Protein 3LV8 (pdb70)

CATH classification: 3.40.50.300

InterPro domains:
  IPR018094 Thymidylate kinase [MF_00165] (4-206)
  IPR018094 Thymidylate kinase [TIGR00041] (2-198)
  IPR018095 Thymidylate kinase, conserved site [PS01331] (95-107)
  IPR027417 P-loop containing nucleoside triphosphate hydrolase [G3DSA:3.40.50.300] (3-212)
  IPR027417 P-loop containing nucleoside triphosphate hydrolase [SSF52540] (1-209)
  IPR039430 Thymidylate kinase-like domain [PF02223] (8-198)

Radius of gyration: 16.48 Å; Cα contacts (8 Å, |Δi|>4): 328; chains: 1; bounding box: 49×32×37 Å

Structure (mmCIF, N/CA/C/O backbone):
data_3LV8
#
_entry.id   3LV8
#
_cell.length_a   112.973
_cell.length_b   112.973
_cell.length_c   112.973
_cell.angle_alpha   90.00
_cell.angle_beta   90.00
_cell.angle_gamma   90.00
#
_symmetry.space_group_name_H-M   'P 43 3 2'
#
loop_
_entity.id
_entity.type
_entity.pdbx_description
1 polymer 'Thymidylate kinase'
2 non-polymer "ADENOSINE-5'-DIPHOSPHATE"
3 non-polymer "THYMIDINE-5'-PHOSPHATE"
4 non-polymer "THYMIDINE-5'-DIPHOSPHATE"
5 non-polymer 'CALCIUM ION'
6 non-polymer 'CHLORIDE ION'
7 water water
#
loop_
_atom_site.group_PDB
_atom_site.id
_atom_site.type_symbol
_atom_site.label_atom_id
_atom_site.label_alt_id
_atom_site.label_comp_id
_atom_site.label_asym_id
_atom_site.label_entity_id
_atom_site.label_seq_id
_atom_site.pdbx_PDB_ins_code
_atom_site.Cartn_x
_atom_site.Cartn_y
_atom_site.Cartn_z
_atom_site.occupancy
_atom_site.B_iso_or_equiv
_atom_site.auth_seq_id
_atom_site.auth_comp_id
_atom_site.auth_asym_id
_atom_site.auth_atom_id
_atom_site.pdbx_PDB_model_num
ATOM 1 N N . ASN A 1 26 ? 74.544 72.451 55.356 1.00 36.88 2 ASN A N 1
ATOM 2 C CA . ASN A 1 26 ? 73.079 72.199 55.615 1.00 36.88 2 ASN A CA 1
ATOM 3 C C . ASN A 1 26 ? 72.192 72.342 54.383 1.00 32.85 2 ASN A C 1
ATOM 4 O O . ASN A 1 26 ? 72.364 73.262 53.584 1.00 31.97 2 ASN A O 1
ATOM 9 N N . ALA A 1 27 ? 71.228 71.428 54.252 1.00 30.47 3 ALA A N 1
ATOM 10 C CA . ALA A 1 27 ? 70.323 71.392 53.094 1.00 26.84 3 ALA A CA 1
ATOM 11 C C . ALA A 1 27 ? 69.542 72.690 52.899 1.00 25.16 3 ALA A C 1
ATOM 12 O O . ALA A 1 27 ? 68.969 73.249 53.843 1.00 26.27 3 ALA A O 1
ATOM 14 N N . LYS A 1 28 ? 69.511 73.147 51.660 1.00 22.65 4 LYS A N 1
ATOM 15 C CA . LYS A 1 28 ? 68.797 74.379 51.298 1.00 21.42 4 LYS A CA 1
ATOM 16 C C . LYS A 1 28 ? 67.885 74.156 50.092 1.00 19.86 4 LYS A C 1
ATOM 17 O O . LYS A 1 28 ? 68.117 73.256 49.259 1.00 18.79 4 LYS A O 1
ATOM 23 N N . PHE A 1 29 ? 66.885 75.024 49.987 1.00 18.92 5 PHE A N 1
ATOM 24 C CA . PHE A 1 29 ? 65.915 75.028 48.903 1.00 17.25 5 PHE A CA 1
ATOM 25 C C . PHE A 1 29 ? 66.167 76.271 48.046 1.00 17.58 5 PHE A C 1
ATOM 26 O O . PHE A 1 29 ? 66.043 77.419 48.514 1.00 18.49 5 PHE A O 1
ATOM 34 N N . ILE A 1 30 ? 66.562 76.022 46.802 1.00 17.23 6 ILE A N 1
ATOM 35 C CA . ILE A 1 30 ? 66.848 77.069 45.841 1.00 17.39 6 ILE A CA 1
ATOM 36 C C . ILE A 1 30 ? 65.798 77.026 44.740 1.00 16.08 6 ILE A C 1
ATOM 37 O O . ILE A 1 30 ? 65.522 75.978 44.162 1.00 16.00 6 ILE A O 1
ATOM 42 N N . VAL A 1 31 ? 65.191 78.175 44.459 1.00 16.28 7 VAL A N 1
ATOM 43 C CA . VAL A 1 31 ? 64.163 78.243 43.441 1.00 15.71 7 VAL A CA 1
ATOM 44 C C . VAL A 1 31 ? 64.607 79.112 42.264 1.00 16.87 7 VAL A C 1
ATOM 45 O O . VAL A 1 31 ? 65.266 80.153 42.439 1.00 18.63 7 VAL A O 1
ATOM 49 N N . ILE A 1 32 ? 64.221 78.689 41.064 1.00 16.38 8 ILE A N 1
ATOM 50 C CA . ILE A 1 32 ? 64.478 79.439 39.838 1.00 17.63 8 ILE A CA 1
ATOM 51 C C . ILE A 1 32 ? 63.129 79.961 39.388 1.00 16.24 8 ILE A C 1
ATOM 52 O O . ILE A 1 32 ? 62.178 79.182 39.244 1.00 16.96 8 ILE A O 1
ATOM 57 N N . GLU A 1 33 ? 63.044 81.275 39.182 1.00 16.57 9 GLU A N 1
ATOM 58 C CA . GLU A 1 33 ? 61.801 81.931 38.827 1.00 15.79 9 GLU A CA 1
ATOM 59 C C . GLU A 1 33 ? 61.911 82.784 37.592 1.00 16.59 9 GLU A C 1
ATOM 60 O O . GLU A 1 33 ? 63.006 83.113 37.161 1.00 17.03 9 GLU A O 1
ATOM 66 N N . GLY A 1 34 ? 60.762 83.129 37.009 1.00 16.85 10 GLY A N 1
ATOM 67 C CA . GLY A 1 34 ? 60.753 83.983 35.838 1.00 18.05 10 GLY A CA 1
ATOM 68 C C . GLY A 1 34 ? 59.590 83.714 34.903 1.00 18.86 10 GLY A C 1
ATOM 69 O O . GLY A 1 34 ? 59.001 82.633 34.922 1.00 18.44 10 GLY A O 1
ATOM 70 N N . LEU A 1 35 ? 59.284 84.702 34.072 1.00 18.36 11 LEU A N 1
ATOM 71 C CA . LEU A 1 35 ? 58.216 84.585 33.082 1.00 20.07 11 LEU A CA 1
ATOM 72 C C . LEU A 1 35 ? 58.552 83.540 31.999 1.00 21.73 11 LEU A C 1
ATOM 73 O O . LEU A 1 35 ? 59.662 83.007 31.956 1.00 22.38 11 LEU A O 1
ATOM 78 N N . GLU A 1 36 ? 57.575 83.270 31.135 1.00 23.57 12 GLU A N 1
ATOM 79 C CA . GLU A 1 36 ? 57.731 82.344 30.023 1.00 24.81 12 GLU A CA 1
ATOM 80 C C . GLU A 1 36 ? 58.967 82.722 29.202 1.00 25.82 12 GLU A C 1
ATOM 81 O O . GLU A 1 36 ? 59.152 83.870 28.806 1.00 25.70 12 GLU A O 1
ATOM 87 N N . GLY A 1 37 ? 59.840 81.752 28.974 1.00 26.52 13 GLY A N 1
ATOM 88 C CA . GLY A 1 37 ? 61.028 81.991 28.163 1.00 28.58 13 GLY A CA 1
ATOM 89 C C . GLY A 1 37 ? 62.163 82.780 28.790 1.00 27.36 13 GLY A C 1
ATOM 90 O O . GLY A 1 37 ? 63.086 83.169 28.098 1.00 28.31 13 GLY A O 1
ATOM 91 N N . ALA A 1 38 ? 6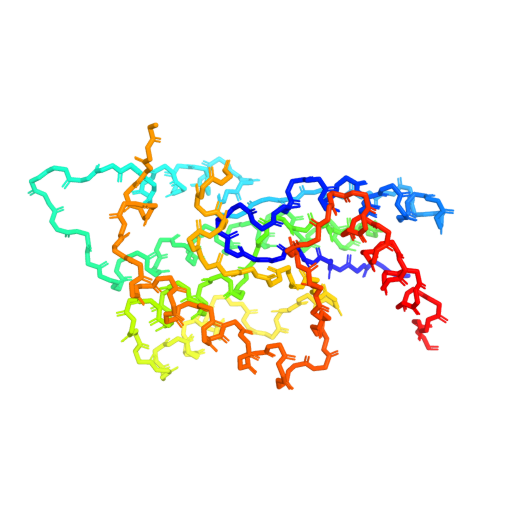2.126 83.006 30.100 1.00 24.87 14 ALA A N 1
ATOM 92 C CA . ALA A 1 38 ? 63.219 83.745 30.750 1.00 24.64 14 ALA A CA 1
ATOM 93 C C . ALA A 1 38 ? 64.507 82.929 30.692 1.00 26.09 14 ALA A C 1
ATOM 94 O O . ALA A 1 38 ? 65.602 83.489 30.624 1.00 27.75 14 ALA A O 1
ATOM 96 N N . GLY A 1 39 ? 64.362 81.608 30.706 1.00 25.66 15 GLY A N 1
ATOM 97 C CA . GLY A 1 39 ? 65.503 80.694 30.604 1.00 26.69 15 GLY A CA 1
ATOM 98 C C . GLY A 1 39 ? 65.704 79.833 31.837 1.00 25.71 15 GLY A C 1
ATOM 99 O O . GLY A 1 39 ? 66.852 79.465 32.178 1.00 26.63 15 GLY A O 1
ATOM 100 N N . LYS A 1 40 ? 64.596 79.473 32.485 1.00 24.68 16 LYS A N 1
ATOM 101 C CA . LYS A 1 40 ? 64.635 78.725 33.733 1.00 24.70 16 LYS A CA 1
ATOM 102 C C . LYS A 1 40 ? 65.211 77.321 33.537 1.00 25.74 16 LYS A C 1
ATOM 103 O O . LYS A 1 40 ? 65.883 76.814 34.421 1.00 26.13 16 LYS A O 1
ATOM 109 N N . SER A 1 41 ? 64.982 76.716 32.372 1.00 29.66 17 SER A N 1
ATOM 110 C CA . SER A 1 41 ? 65.473 75.364 32.101 1.00 30.41 17 SER A CA 1
ATOM 111 C C . SER A 1 41 ? 66.998 75.278 32.074 1.00 31.54 17 SER A C 1
ATOM 112 O O . SER A 1 41 ? 67.580 74.404 32.719 1.00 30.48 17 SER A O 1
ATOM 115 N N . THR A 1 42 ? 67.656 76.159 31.330 1.00 32.05 18 THR A N 1
ATOM 116 C CA . THR A 1 42 ? 69.115 76.149 31.316 1.00 33.78 18 THR A CA 1
ATOM 117 C C . THR A 1 42 ? 69.661 76.667 32.651 1.00 31.93 18 THR A C 1
ATOM 118 O O . THR A 1 42 ? 70.759 76.292 33.060 1.00 32.38 18 THR A O 1
ATOM 122 N N . ALA A 1 43 ? 68.897 77.516 33.332 1.00 29.03 19 ALA A N 1
ATOM 123 C CA . ALA A 1 43 ? 69.331 78.036 34.621 1.00 28.19 19 ALA A CA 1
ATOM 124 C C . ALA A 1 43 ? 69.413 76.912 35.662 1.00 27.45 19 ALA A C 1
ATOM 125 O O . ALA A 1 43 ? 70.326 76.872 36.477 1.00 27.52 19 ALA A O 1
ATOM 127 N N . ILE A 1 44 ? 68.442 76.011 35.644 1.00 27.50 20 ILE A N 1
ATOM 128 C CA . ILE A 1 44 ? 68.431 74.903 36.596 1.00 27.45 20 ILE A CA 1
ATOM 129 C C . ILE A 1 44 ? 69.695 74.068 36.428 1.00 27.90 20 ILE A C 1
ATOM 130 O O . ILE A 1 44 ? 70.302 73.648 37.410 1.00 27.60 20 ILE A O 1
ATOM 135 N N A GLN A 1 45 ? 70.079 73.875 35.166 0.50 28.90 21 GLN A N 1
ATOM 136 N N B GLN A 1 45 ? 70.116 73.827 35.191 0.50 29.37 21 GLN A N 1
ATOM 137 C CA A GLN A 1 45 ? 71.266 73.115 34.784 0.50 29.74 21 GLN A CA 1
ATOM 138 C CA B GLN A 1 45 ? 71.311 73.009 34.968 0.50 30.40 21 GLN A CA 1
ATOM 139 C C A GLN A 1 45 ? 72.511 73.679 35.453 0.50 29.51 21 GLN A C 1
ATOM 140 C C B GLN A 1 45 ? 72.563 73.678 35.506 0.50 29.96 21 GLN A C 1
ATOM 141 O O A GLN A 1 45 ? 73.305 72.952 36.056 0.50 29.34 21 GLN A O 1
ATOM 142 O O B GLN A 1 45 ? 73.434 73.009 36.071 0.50 29.80 21 GLN A O 1
ATOM 153 N N . VAL A 1 46 ? 72.666 74.993 35.332 1.00 28.84 22 VAL A N 1
ATOM 154 C CA . VAL A 1 46 ? 73.823 75.695 35.836 1.00 29.02 22 VAL A CA 1
ATOM 155 C C . VAL A 1 46 ? 73.810 75.685 37.355 1.00 25.85 22 VAL A C 1
ATOM 156 O O . VAL A 1 46 ? 74.866 75.577 37.985 1.00 26.75 22 VAL A O 1
ATOM 160 N N . VAL A 1 47 ? 72.626 75.798 37.949 1.00 24.14 23 VAL A N 1
ATOM 161 C CA . VAL A 1 47 ? 72.526 75.777 39.413 1.00 22.22 23 VAL A CA 1
ATOM 162 C C . VAL A 1 47 ? 72.931 74.397 39.978 1.00 21.66 23 VAL A C 1
ATOM 163 O O . VAL A 1 47 ? 73.713 74.286 40.909 1.00 21.34 23 VAL A O 1
ATOM 167 N N . VAL A 1 48 ? 72.412 73.335 39.393 1.00 21.21 24 VAL A N 1
ATOM 168 C CA . VAL A 1 48 ? 72.727 72.006 39.878 1.00 21.78 24 VAL A CA 1
ATOM 169 C C . VAL A 1 48 ? 74.231 71.758 39.711 1.00 22.75 24 VAL A C 1
ATOM 170 O O . VAL A 1 48 ? 74.901 71.266 40.624 1.00 23.05 24 VAL A O 1
ATOM 174 N N . GLU A 1 49 ? 74.770 72.130 38.555 1.00 24.04 25 GLU A N 1
ATOM 175 C CA . GLU A 1 49 ? 76.181 71.904 38.274 1.00 26.39 25 GLU A CA 1
ATOM 176 C C . GLU A 1 49 ? 77.042 72.668 39.281 1.00 26.32 25 GLU A C 1
ATOM 177 O O . GLU A 1 49 ? 78.062 72.157 39.777 1.00 26.72 25 GLU A O 1
ATOM 183 N N . THR A 1 50 ? 76.626 73.898 39.589 1.00 25.27 26 THR A N 1
ATOM 184 C CA . THR A 1 50 ? 77.378 74.734 40.531 1.00 26.56 26 THR A CA 1
ATOM 185 C C . THR A 1 50 ? 77.344 74.109 41.922 1.00 25.13 26 THR A C 1
ATOM 186 O O . THR A 1 50 ? 78.355 74.066 42.614 1.00 26.94 26 THR A O 1
ATOM 190 N N . LEU A 1 51 ? 76.194 73.594 42.324 1.00 23.61 27 LEU A N 1
ATOM 191 C CA . LEU A 1 51 ? 76.091 72.952 43.632 1.00 22.89 27 LEU A CA 1
ATOM 192 C C . LEU A 1 51 ? 77.020 71.750 43.701 1.00 24.18 27 LEU A C 1
ATOM 193 O O . LEU A 1 51 ? 77.740 71.556 44.698 1.00 25.00 27 LEU A O 1
ATOM 198 N N . GLN A 1 52 ? 77.021 70.949 42.634 1.00 23.95 28 GLN A N 1
ATOM 199 C CA . GLN A 1 52 ? 77.868 69.757 42.566 1.00 25.60 28 GLN A CA 1
ATOM 200 C C . GLN A 1 52 ? 79.339 70.146 42.672 1.00 27.82 28 GLN A C 1
ATOM 201 O O . GLN A 1 52 ? 80.120 69.494 43.371 1.00 29.62 28 GLN A O 1
ATOM 207 N N . GLN A 1 53 ? 79.710 71.219 41.989 1.00 29.43 29 GLN A N 1
ATOM 208 C CA . GLN A 1 53 ? 81.083 71.708 42.033 1.00 33.15 29 GLN A CA 1
ATOM 209 C C . GLN A 1 53 ? 81.474 72.154 43.440 1.00 34.24 29 GLN A C 1
ATOM 210 O O . GLN A 1 53 ? 82.665 72.181 43.771 1.00 36.67 29 GLN A O 1
ATOM 216 N N . ASN A 1 54 ? 80.483 72.494 44.266 1.00 33.34 30 ASN A N 1
ATOM 217 C CA . ASN A 1 54 ? 80.729 72.874 45.660 1.00 34.15 30 ASN A CA 1
ATOM 218 C C . ASN A 1 54 ? 80.569 71.720 46.661 1.00 34.08 30 ASN A C 1
ATOM 219 O O . ASN A 1 54 ? 80.385 71.946 47.856 1.00 34.49 30 ASN A O 1
ATOM 224 N N . GLY A 1 55 ? 80.647 70.484 46.177 1.00 33.51 31 GLY A N 1
ATOM 225 C CA . GLY A 1 55 ? 80.603 69.312 47.053 1.00 33.79 31 GLY A CA 1
ATOM 226 C C . GLY A 1 55 ? 79.233 68.870 47.544 1.00 32.82 31 GLY A C 1
ATOM 227 O O . GLY A 1 55 ? 79.123 68.054 48.458 1.00 33.43 31 GLY A O 1
ATOM 228 N N . ILE A 1 56 ? 78.175 69.388 46.948 1.00 33.54 32 ILE A N 1
ATOM 229 C CA . ILE A 1 56 ? 76.843 68.968 47.364 1.00 33.12 32 ILE A CA 1
ATOM 230 C C . ILE A 1 56 ? 76.523 67.779 46.474 1.00 33.74 32 ILE A C 1
ATOM 231 O O . ILE A 1 56 ? 76.382 67.939 45.271 1.00 35.83 32 ILE A O 1
ATOM 236 N N . ASP A 1 57 ? 76.461 66.580 47.031 1.00 34.48 33 ASP A N 1
ATOM 237 C CA . ASP A 1 57 ? 76.190 65.406 46.179 1.00 35.45 33 ASP A CA 1
ATOM 238 C C . ASP A 1 57 ? 74.848 64.745 46.365 1.00 32.55 33 ASP A C 1
ATOM 239 O O . ASP A 1 57 ? 74.711 63.566 46.016 1.00 34.19 33 ASP A O 1
ATOM 244 N N . HIS A 1 58 ? 73.890 65.434 46.965 1.00 28.28 34 HIS A N 1
ATOM 245 C CA . HIS A 1 58 ? 72.529 64.900 47.026 1.00 24.54 34 HIS A CA 1
ATOM 246 C C . HIS A 1 58 ? 71.623 66.062 46.760 1.00 21.75 34 HIS A C 1
ATOM 247 O O . HIS A 1 58 ? 71.498 66.965 47.601 1.00 21.63 34 HIS A O 1
ATOM 254 N N . ILE A 1 59 ? 71.024 66.036 45.580 1.00 19.56 35 ILE A N 1
ATOM 255 C CA . ILE A 1 59 ? 70.159 67.117 45.093 1.00 19.12 35 ILE A CA 1
ATOM 256 C C . ILE A 1 59 ? 68.918 66.544 44.422 1.00 18.25 35 ILE A C 1
ATOM 257 O O . ILE A 1 59 ? 68.994 65.576 43.637 1.00 17.15 35 ILE A O 1
ATOM 262 N N . THR A 1 60 ? 67.779 67.150 44.740 1.00 17.33 36 THR A N 1
ATOM 263 C CA . THR A 1 60 ? 66.502 66.806 44.156 1.00 17.03 36 THR A CA 1
ATOM 264 C C . THR A 1 60 ? 65.904 68.022 43.449 1.00 16.92 36 THR A C 1
ATOM 265 O O . THR A 1 60 ? 65.585 69.033 44.099 1.00 16.34 36 THR A O 1
ATOM 269 N N . ARG A 1 61 ? 65.733 67.923 42.134 1.00 16.95 37 ARG A N 1
ATOM 270 C CA . ARG A 1 61 ? 65.012 68.954 41.369 1.00 16.78 37 ARG A CA 1
ATOM 271 C C . ARG A 1 61 ? 63.508 68.696 41.464 1.00 16.18 37 ARG A C 1
ATOM 272 O O . ARG A 1 61 ? 63.068 67.550 41.521 1.00 15.35 37 ARG A O 1
ATOM 280 N N . THR A 1 62 ? 62.730 69.774 41.432 1.00 15.28 38 THR A N 1
ATOM 281 C CA . THR A 1 62 ? 61.281 69.699 41.406 1.00 14.89 38 THR A CA 1
ATOM 282 C C . THR A 1 62 ? 60.823 70.696 40.369 1.00 14.75 38 THR A C 1
ATOM 283 O O . THR A 1 62 ? 61.598 71.555 39.930 1.00 14.51 38 THR A O 1
ATOM 287 N N . ARG A 1 63 ? 59.565 70.606 39.980 1.00 14.82 39 ARG A N 1
ATOM 288 C CA . ARG A 1 63 ? 59.004 71.579 39.076 1.00 15.75 39 ARG A CA 1
ATOM 289 C C . ARG A 1 63 ? 57.565 71.799 39.494 1.00 14.45 39 ARG A C 1
ATOM 290 O O . ARG A 1 63 ? 56.897 70.865 39.986 1.00 13.91 39 ARG A O 1
ATOM 298 N N . GLU A 1 64 ? 57.088 73.026 39.319 1.00 13.83 40 GLU A N 1
ATOM 299 C CA . GLU A 1 64 ? 55.727 73.389 39.691 1.00 13.67 40 GLU A CA 1
ATOM 300 C C . GLU A 1 64 ? 54.929 74.083 38.601 1.00 14.34 40 GLU A C 1
ATOM 301 O O . GLU A 1 64 ? 55.468 74.791 37.779 1.00 14.60 40 GLU A O 1
ATOM 307 N N . PRO A 1 65 ? 53.626 73.798 38.550 1.00 14.89 41 PRO A N 1
ATOM 308 C CA . PRO A 1 65 ? 52.963 72.790 39.397 1.00 15.19 41 PRO A CA 1
ATOM 309 C C . PRO A 1 65 ? 53.337 71.426 38.904 1.00 14.20 41 PRO A C 1
ATOM 310 O O . PRO A 1 65 ? 53.540 71.254 37.703 1.00 14.75 41 PRO A O 1
ATOM 314 N N . GLY A 1 66 ? 53.447 70.468 39.816 1.00 14.23 42 GLY A N 1
ATOM 315 C CA . GLY A 1 66 ? 53.789 69.096 39.452 1.00 13.81 42 GLY A CA 1
ATOM 316 C C . GLY A 1 66 ? 54.711 68.429 40.437 1.00 13.74 42 GLY A C 1
ATOM 317 O O . GLY A 1 66 ? 54.794 68.827 41.575 1.00 13.77 42 GLY A O 1
ATOM 318 N N . GLY A 1 67 ? 55.328 67.328 40.016 1.00 15.27 43 GLY A N 1
ATOM 319 C CA . GLY A 1 67 ? 56.307 66.648 40.858 1.00 15.76 43 GLY A CA 1
ATOM 320 C C . GLY A 1 67 ? 55.803 65.484 41.680 1.00 15.93 43 GLY A C 1
ATOM 321 O O . GLY A 1 67 ? 56.599 64.844 42.377 1.00 16.59 43 GLY A O 1
ATOM 322 N N . THR A 1 68 ? 54.494 65.242 41.650 1.00 15.30 44 THR A N 1
ATOM 323 C CA . THR A 1 68 ? 53.883 64.067 42.286 1.00 15.32 44 THR A CA 1
ATOM 324 C C . THR A 1 68 ? 52.782 63.592 41.329 1.00 15.18 44 THR A C 1
ATOM 325 O O . THR A 1 68 ? 52.385 64.336 40.431 1.00 15.79 44 THR A O 1
ATOM 329 N N . LEU A 1 69 ? 52.253 62.386 41.504 1.00 14.98 45 LEU A N 1
ATOM 330 C CA . LEU A 1 69 ? 51.179 61.932 40.619 1.00 15.72 45 LEU A CA 1
ATOM 331 C C . LEU A 1 69 ? 49.971 62.883 40.618 1.00 15.60 45 LEU A C 1
ATOM 332 O O . LEU A 1 69 ? 49.464 63.296 39.556 1.00 15.71 45 LEU A O 1
ATOM 337 N N . LEU A 1 70 ? 49.521 63.256 41.803 1.00 15.55 46 LEU A N 1
ATOM 338 C CA . LEU A 1 70 ? 48.388 64.182 41.902 1.00 14.55 46 LEU A CA 1
ATOM 339 C C . LEU A 1 70 ? 48.739 65.577 41.399 1.00 13.94 46 LEU A C 1
ATOM 340 O O . LEU A 1 70 ? 47.939 66.228 40.696 1.00 14.53 46 LEU A O 1
ATOM 345 N N . ALA A 1 71 ? 49.938 66.054 41.730 1.00 12.75 47 ALA A N 1
ATOM 346 C CA . ALA A 1 71 ? 50.328 67.401 41.322 1.00 13.01 47 ALA A CA 1
ATOM 347 C C . ALA A 1 71 ? 50.409 67.492 39.791 1.00 13.37 47 ALA A C 1
ATOM 348 O O . ALA A 1 71 ? 50.080 68.516 39.209 1.00 13.70 47 ALA A O 1
ATOM 350 N N . GLU A 1 72 ? 50.856 66.422 39.138 1.00 13.89 48 GLU A N 1
ATOM 351 C CA . GLU A 1 72 ? 50.925 66.413 37.688 1.00 14.19 48 GLU A CA 1
ATOM 352 C C . GLU A 1 72 ? 49.522 66.409 37.086 1.00 15.30 48 GLU A C 1
ATOM 353 O O . GLU A 1 72 ? 49.291 67.020 36.035 1.00 15.00 48 GLU A O 1
ATOM 359 N N . LYS A 1 73 ? 48.580 65.709 37.711 1.00 14.37 49 LYS A N 1
ATOM 360 C CA . LYS A 1 73 ? 47.191 65.779 37.226 1.00 14.68 49 LYS A CA 1
ATOM 361 C C . LYS A 1 73 ? 46.663 67.214 37.332 1.00 14.57 49 LYS A C 1
ATOM 362 O O . LYS A 1 73 ? 45.987 67.714 36.415 1.00 14.88 49 LYS A O 1
ATOM 368 N N . LEU A 1 74 ? 47.013 67.900 38.422 1.00 14.03 50 LEU A N 1
ATOM 369 C CA . LEU A 1 74 ? 46.564 69.284 38.627 1.00 15.38 50 LEU A CA 1
ATOM 370 C C . LEU A 1 74 ? 47.262 70.226 37.643 1.00 14.59 50 LEU A C 1
ATOM 371 O O . LEU A 1 74 ? 46.638 71.154 37.105 1.00 16.04 50 LEU A O 1
ATOM 376 N N . ARG A 1 75 ? 48.548 70.000 37.381 1.00 14.77 51 ARG A N 1
ATOM 377 C CA . ARG A 1 75 ? 49.263 70.795 36.362 1.00 14.80 51 ARG A CA 1
ATOM 378 C C . ARG A 1 75 ? 48.507 70.738 35.014 1.00 15.64 51 ARG A C 1
ATOM 379 O O . ARG A 1 75 ? 48.317 71.757 34.339 1.00 15.83 51 ARG A O 1
ATOM 387 N N . ALA A 1 76 ? 48.099 69.525 34.606 1.00 16.58 52 ALA A N 1
ATOM 388 C CA . ALA A 1 76 ? 47.363 69.352 33.369 1.00 17.05 52 ALA A CA 1
ATOM 389 C C . ALA A 1 76 ? 46.056 70.120 33.415 1.00 17.13 52 ALA A C 1
ATOM 390 O O . ALA A 1 76 ? 45.672 70.771 32.439 1.00 18.14 52 ALA A O 1
ATOM 392 N N . LEU A 1 77 ? 45.371 70.082 34.550 1.00 16.36 53 LEU A N 1
ATOM 393 C CA . LEU A 1 77 ? 44.100 70.804 34.652 1.00 17.45 53 LEU A CA 1
ATOM 394 C C . LEU A 1 77 ? 44.292 72.309 34.487 1.00 18.44 53 LEU A C 1
ATOM 395 O O . LEU A 1 77 ? 43.450 72.978 33.879 1.00 21.43 53 LEU A O 1
ATOM 400 N N . VAL A 1 78 ? 45.386 72.842 35.025 1.00 18.51 54 VAL A N 1
ATOM 401 C CA . VAL A 1 78 ? 45.684 74.271 34.910 1.00 19.65 54 VAL A CA 1
ATOM 402 C C . VAL A 1 78 ? 46.144 74.696 33.514 1.00 21.16 54 VAL A C 1
ATOM 403 O O . VAL A 1 78 ? 45.797 75.790 33.036 1.00 19.55 54 VAL A O 1
ATOM 407 N N . LYS A 1 79 ? 46.927 73.842 32.856 1.00 21.24 55 LYS A N 1
ATOM 408 C CA . LYS A 1 79 ? 47.464 74.164 31.543 1.00 24.35 55 LYS A CA 1
ATOM 409 C C . LYS A 1 79 ? 46.538 73.896 30.360 1.00 26.29 55 LYS A C 1
ATOM 410 O O . LYS A 1 79 ? 46.616 74.588 29.340 1.00 27.21 55 LYS A O 1
ATOM 416 N N A GLU A 1 80 ? 45.652 72.917 30.512 0.70 26.45 56 GLU A N 1
ATOM 417 N N B GLU A 1 80 ? 45.707 72.869 30.445 0.30 26.49 56 GLU A N 1
ATOM 418 C CA A GLU A 1 80 ? 44.729 72.539 29.442 0.70 28.13 56 GLU A CA 1
ATOM 419 C CA B GLU A 1 80 ? 44.859 72.539 29.307 0.30 27.88 56 GLU A CA 1
ATOM 420 C C A GLU A 1 80 ? 43.653 73.560 29.244 0.70 28.20 56 GLU A C 1
ATOM 421 C C B GLU A 1 80 ? 43.652 73.469 29.240 0.30 28.16 56 GLU A C 1
ATOM 422 O O A GLU A 1 80 ? 43.366 74.353 30.143 0.70 27.25 56 GLU A O 1
ATOM 423 O O B GLU A 1 80 ? 43.291 74.111 30.226 0.30 27.52 56 GLU A O 1
ATOM 434 N N . GLU A 1 81 ? 43.049 73.536 28.057 1.00 29.64 57 GLU A N 1
ATOM 435 C CA . GLU A 1 81 ? 41.916 74.397 27.793 1.00 30.63 57 GLU A CA 1
ATOM 436 C C . GLU A 1 81 ? 40.686 73.819 28.461 1.00 30.43 57 GLU A C 1
ATOM 437 O O . GLU A 1 81 ? 40.595 72.601 28.689 1.00 29.56 57 GLU A O 1
ATOM 443 N N . HIS A 1 82 ? 39.723 74.694 28.731 1.00 29.72 58 HIS A N 1
ATOM 444 C CA . HIS A 1 82 ? 38.459 74.301 29.330 1.00 29.64 58 HIS A CA 1
ATOM 445 C C . HIS A 1 82 ? 37.276 74.747 28.480 1.00 31.20 58 HIS A C 1
ATOM 446 O O . HIS A 1 82 ? 36.535 75.642 28.853 1.00 31.15 58 HIS A O 1
ATOM 453 N N . PRO A 1 83 ? 37.090 74.102 27.322 1.00 33.18 59 PRO A N 1
ATOM 454 C CA . PRO A 1 83 ? 35.966 74.456 26.465 1.00 33.80 59 PRO A CA 1
ATOM 455 C C . PRO A 1 83 ? 34.633 74.234 27.163 1.00 34.24 59 PRO A C 1
ATOM 456 O O . PRO A 1 83 ? 34.412 73.178 27.761 1.00 34.84 59 PRO A O 1
ATOM 460 N N . GLY A 1 84 ? 33.764 75.236 27.101 1.00 34.25 60 GLY A N 1
ATOM 461 C CA . GLY A 1 84 ? 32.434 75.154 27.692 1.00 34.71 60 GLY A CA 1
ATOM 462 C C . GLY A 1 84 ? 32.364 75.385 29.185 1.00 33.13 60 GLY A C 1
ATOM 463 O O . GLY A 1 84 ? 31.288 75.299 29.782 1.0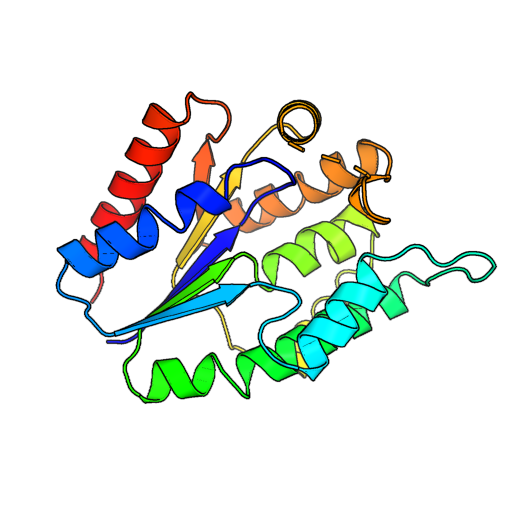0 34.43 60 GLY A O 1
ATOM 464 N N . GLU A 1 85 ? 33.507 75.667 29.801 1.00 30.50 61 GLU A N 1
ATOM 465 C CA . GLU A 1 85 ? 33.547 75.914 31.236 1.00 27.78 61 GLU A CA 1
ATOM 466 C C . GLU A 1 85 ? 34.521 77.026 31.600 1.00 25.29 61 GLU A C 1
ATOM 467 O O . GLU A 1 85 ? 35.711 76.919 31.311 1.00 26.18 61 GLU A O 1
ATOM 473 N N A GLU A 1 86 ? 34.033 78.066 32.263 0.50 25.15 62 GLU A N 1
ATOM 474 N N B GLU A 1 86 ? 34.025 78.085 32.239 0.50 24.81 62 GLU A N 1
ATOM 475 C CA A GLU A 1 86 ? 34.892 79.177 32.664 0.50 24.19 62 GLU A CA 1
ATOM 476 C CA B GLU A 1 86 ? 34.898 79.175 32.694 0.50 23.53 62 GLU A CA 1
ATOM 477 C C A GLU A 1 86 ? 35.710 78.767 33.903 0.50 22.64 62 GLU A C 1
ATOM 478 C C B GLU A 1 86 ? 35.715 78.712 33.901 0.50 22.30 62 GLU A C 1
ATOM 479 O O A GLU A 1 86 ? 35.137 78.475 34.946 0.50 21.47 62 GLU A O 1
ATOM 480 O O B GLU A 1 86 ? 35.152 78.305 34.908 0.50 21.22 62 GLU A O 1
ATOM 491 N N . LEU A 1 87 ? 37.035 78.765 33.795 1.00 21.38 63 LEU A N 1
ATOM 492 C CA . LEU A 1 87 ? 37.893 78.382 34.923 1.00 20.76 63 LEU A CA 1
ATOM 493 C C . LEU A 1 87 ? 38.052 79.629 35.792 1.00 19.68 63 LEU A C 1
ATOM 494 O O . LEU A 1 87 ? 38.722 80.598 35.399 1.00 20.29 63 LEU A O 1
ATOM 499 N N . GLN A 1 88 ? 37.394 79.647 36.951 1.00 17.93 64 GLN A N 1
ATOM 500 C CA . GLN A 1 88 ? 37.425 80.841 37.805 1.00 16.99 64 GLN A CA 1
ATOM 501 C C . GLN A 1 88 ? 38.813 81.130 38.371 1.00 16.80 64 GLN A C 1
ATOM 502 O O . GLN A 1 88 ? 39.571 80.213 38.647 1.00 15.64 64 GLN A O 1
ATOM 508 N N . ASP A 1 89 ? 39.128 82.414 38.532 1.00 15.84 65 ASP A N 1
ATOM 509 C CA . ASP A 1 89 ? 40.425 82.819 39.065 1.00 16.80 65 ASP A CA 1
ATOM 510 C C . ASP A 1 89 ? 40.738 82.117 40.403 1.00 15.11 65 ASP A C 1
ATOM 511 O O . ASP A 1 89 ? 41.842 81.597 40.594 1.00 13.85 65 ASP A O 1
ATOM 516 N N . ILE A 1 90 ? 39.768 82.084 41.324 1.00 15.18 66 ILE A N 1
ATOM 517 C CA . ILE A 1 90 ? 39.983 81.447 42.613 1.00 15.18 66 ILE A CA 1
ATOM 518 C C . ILE A 1 90 ? 40.252 79.944 42.435 1.00 14.56 66 ILE A C 1
ATOM 519 O O . ILE A 1 90 ? 41.088 79.382 43.122 1.00 15.05 66 ILE A O 1
ATOM 524 N N . THR A 1 91 ? 39.592 79.317 41.473 1.00 14.50 67 THR A N 1
ATOM 525 C CA . THR A 1 91 ? 39.796 77.904 41.217 1.00 14.35 67 THR A CA 1
ATOM 526 C C . THR A 1 91 ? 41.229 77.648 40.786 1.00 13.80 67 THR A C 1
ATOM 527 O O . THR A 1 91 ? 41.884 76.733 41.276 1.00 13.35 67 THR A O 1
ATOM 531 N N . GLU A 1 92 ? 41.725 78.470 39.872 1.00 13.64 68 GLU A N 1
ATOM 532 C CA . GLU A 1 92 ? 43.093 78.323 39.406 1.00 13.42 68 GLU A CA 1
ATOM 533 C C . GLU A 1 92 ? 44.077 78.390 40.570 1.00 13.24 68 GLU A C 1
ATOM 534 O O . GLU A 1 92 ? 45.006 77.595 40.670 1.00 12.87 68 GLU A O 1
ATOM 540 N N . LEU A 1 93 ? 43.878 79.372 41.438 1.00 13.48 69 LEU A N 1
ATOM 541 C CA . LEU A 1 93 ? 44.720 79.565 42.614 1.00 13.53 69 LEU A CA 1
ATOM 542 C C . LEU A 1 93 ? 44.685 78.341 43.513 1.00 13.21 69 LEU A C 1
ATOM 543 O O . LEU A 1 93 ? 45.703 77.871 44.000 1.00 12.97 69 LEU A O 1
ATOM 548 N N . LEU A 1 94 ? 43.482 77.827 43.744 1.00 13.05 70 LEU A N 1
ATOM 549 C CA . LEU A 1 94 ? 43.328 76.665 44.597 1.00 13.52 70 LEU A CA 1
ATOM 550 C C . LEU A 1 94 ? 44.020 75.444 44.011 1.00 13.61 70 LEU A C 1
ATOM 551 O O . LEU A 1 94 ? 44.594 74.645 44.740 1.00 13.50 70 LEU A O 1
ATOM 556 N N . LEU A 1 95 ? 43.931 75.270 42.701 1.00 13.89 71 LEU A N 1
ATOM 557 C CA . LEU A 1 95 ? 44.582 74.141 42.067 1.00 14.31 71 LEU A CA 1
ATOM 558 C C . LEU A 1 95 ? 46.111 74.219 42.160 1.00 14.87 71 LEU A C 1
ATOM 559 O O . LEU A 1 95 ? 46.765 73.209 42.468 1.00 13.84 71 LEU A O 1
ATOM 564 N N . VAL A 1 96 ? 46.694 75.380 41.887 1.00 14.36 72 VAL A N 1
ATOM 565 C CA . VAL A 1 96 ? 48.151 75.487 41.976 1.00 14.49 72 VAL A CA 1
ATOM 566 C C . VAL A 1 96 ? 48.622 75.300 43.415 1.00 14.89 72 VAL A C 1
ATOM 567 O O . VAL A 1 96 ? 49.682 74.694 43.649 1.00 14.97 72 VAL A O 1
ATOM 571 N N . TYR A 1 97 ? 47.834 75.778 44.369 1.00 14.51 73 TYR A N 1
ATOM 572 C CA . TYR A 1 97 ? 48.166 75.570 45.775 1.00 14.09 73 TYR A CA 1
ATOM 573 C C . TYR A 1 97 ? 48.044 74.120 46.187 1.00 13.86 73 TYR A C 1
ATOM 574 O O . TYR A 1 97 ? 48.879 73.620 46.956 1.00 13.41 73 TYR A O 1
ATOM 583 N N . ALA A 1 98 ? 47.022 73.433 45.686 1.00 14.09 74 ALA A N 1
ATOM 584 C CA . ALA A 1 98 ? 46.847 72.030 46.014 1.00 14.41 74 ALA A CA 1
ATOM 585 C C . ALA A 1 98 ? 48.075 71.255 45.506 1.00 14.31 74 ALA A C 1
ATOM 586 O O . ALA A 1 98 ? 48.622 70.410 46.204 1.00 14.35 74 ALA A O 1
ATOM 588 N N . ALA A 1 99 ? 48.499 71.555 44.285 1.00 13.13 75 ALA A N 1
ATOM 589 C CA . ALA A 1 99 ? 49.682 70.906 43.718 1.00 13.59 75 ALA A CA 1
ATOM 590 C C . ALA A 1 99 ? 50.940 71.205 44.554 1.00 13.59 75 ALA A C 1
ATOM 591 O O . ALA A 1 99 ? 51.760 70.310 44.795 1.00 14.20 75 ALA A O 1
ATOM 593 N N . ARG A 1 100 ? 51.066 72.443 45.019 1.00 13.33 76 ARG A N 1
ATOM 594 C CA . ARG A 1 100 ? 52.217 72.877 45.819 1.00 14.05 76 ARG A CA 1
ATOM 595 C C . ARG A 1 100 ? 52.262 72.160 47.169 1.00 13.98 76 ARG A C 1
ATOM 596 O O . ARG A 1 100 ? 53.320 71.712 47.609 1.00 13.32 76 ARG A O 1
ATOM 604 N N . VAL A 1 101 ? 51.122 72.066 47.839 1.00 13.27 77 VAL A N 1
ATOM 605 C CA . VAL A 1 101 ? 51.065 71.372 49.121 1.00 14.45 77 VAL A CA 1
ATOM 606 C C . VAL A 1 101 ? 51.536 69.932 48.982 1.00 14.34 77 VAL A C 1
ATOM 607 O O . VAL A 1 101 ? 52.355 69.436 49.769 1.00 16.24 77 VAL A O 1
ATOM 611 N N . GLN A 1 102 ? 51.040 69.246 47.965 1.00 14.12 78 GLN A N 1
ATOM 612 C CA . GLN A 1 102 ? 51.450 67.872 47.745 1.00 14.50 78 GLN A CA 1
ATOM 613 C C . GLN A 1 102 ? 52.958 67.765 47.544 1.00 14.83 78 GLN A C 1
ATOM 614 O O . GLN A 1 102 ? 53.605 66.920 48.140 1.00 14.76 78 GLN A O 1
ATOM 620 N N . LEU A 1 103 ? 53.520 68.659 46.730 1.00 14.39 79 LEU A N 1
ATOM 621 C CA . LEU A 1 103 ? 54.948 68.603 46.438 1.00 13.78 79 LEU A CA 1
ATOM 622 C C . LEU A 1 103 ? 55.775 68.950 47.662 1.00 14.70 79 LEU A C 1
ATOM 623 O O . LEU A 1 103 ? 56.754 68.272 47.966 1.00 14.58 79 LEU A O 1
ATOM 628 N N . VAL A 1 104 ? 55.397 70.007 48.364 1.00 14.43 80 VAL A N 1
ATOM 629 C CA . VAL A 1 104 ? 56.146 70.442 49.536 1.00 15.16 80 VAL A CA 1
ATOM 630 C C . VAL A 1 104 ? 56.148 69.359 50.621 1.00 16.07 80 VAL A C 1
ATOM 631 O O . VAL A 1 104 ? 57.203 69.002 51.173 1.00 15.95 80 VAL A O 1
ATOM 635 N N . GLU A 1 105 ? 54.975 68.807 50.907 1.00 15.49 81 GLU A N 1
ATOM 636 C CA . GLU A 1 105 ? 54.874 67.837 51.976 1.00 16.53 81 GLU A CA 1
ATOM 637 C C . GLU A 1 105 ? 55.408 66.460 51.648 1.00 17.34 81 GLU A C 1
ATOM 638 O O . GLU A 1 105 ? 55.953 65.787 52.520 1.00 17.49 81 GLU A O 1
ATOM 644 N N A ASN A 1 106 ? 55.248 66.038 50.396 0.50 16.71 82 ASN A N 1
ATOM 645 N N B ASN A 1 106 ? 55.269 66.041 50.400 0.50 16.88 82 ASN A N 1
ATOM 646 C CA A ASN A 1 106 ? 55.635 64.696 49.985 0.50 17.22 82 ASN A CA 1
ATOM 647 C CA B ASN A 1 106 ? 55.691 64.711 50.009 0.50 17.55 82 ASN A CA 1
ATOM 648 C C A ASN A 1 106 ? 57.023 64.559 49.344 0.50 17.25 82 ASN A C 1
ATOM 649 C C B ASN A 1 106 ? 57.112 64.604 49.491 0.50 17.42 82 ASN A C 1
ATOM 650 O O A ASN A 1 106 ? 57.570 63.450 49.297 0.50 17.78 82 ASN A O 1
ATOM 651 O O B ASN A 1 106 ? 57.788 63.594 49.727 0.50 17.61 82 ASN A O 1
ATOM 660 N N . VAL A 1 107 ? 57.584 65.653 48.830 1.00 16.57 83 VAL A N 1
ATOM 661 C CA . VAL A 1 107 ? 58.893 65.607 48.188 1.00 16.74 83 VAL A CA 1
ATOM 662 C C . VAL A 1 107 ? 59.937 66.556 48.766 1.00 16.50 83 VAL A C 1
ATOM 663 O O . VAL A 1 107 ? 61.005 66.123 49.186 1.00 16.45 83 VAL A O 1
ATOM 667 N N . ILE A 1 108 ? 59.600 67.833 48.815 1.00 16.25 84 ILE A N 1
ATOM 668 C CA . ILE A 1 108 ? 60.569 68.863 49.217 1.00 16.84 84 ILE A CA 1
ATOM 669 C C . ILE A 1 108 ? 60.984 68.761 50.672 1.00 17.66 84 ILE A C 1
ATOM 670 O O . ILE A 1 108 ? 62.174 68.652 50.978 1.00 17.23 84 ILE A O 1
ATOM 675 N N . LYS A 1 109 ? 60.024 68.808 51.582 1.00 17.62 85 LYS A N 1
ATOM 676 C CA . LYS A 1 109 ? 60.394 68.731 52.978 1.00 18.81 85 LYS A CA 1
ATOM 677 C C . LYS A 1 109 ? 61.152 67.436 53.311 1.00 19.85 85 LYS A C 1
ATOM 678 O O . LYS A 1 109 ? 62.171 67.509 54.015 1.00 20.15 85 LYS A O 1
ATOM 684 N N . PRO A 1 110 ? 60.683 66.264 52.812 1.00 19.74 86 PRO A N 1
ATOM 685 C CA . PRO A 1 110 ? 61.404 65.041 53.127 1.00 20.70 86 PRO A CA 1
ATOM 686 C C . PRO A 1 110 ? 62.814 65.038 52.566 1.00 19.97 86 PRO A C 1
ATOM 687 O O . PRO A 1 110 ? 63.734 64.544 53.229 1.00 20.67 86 PRO A O 1
ATOM 691 N N . ALA A 1 111 ? 62.978 65.591 51.367 1.00 18.23 87 ALA A N 1
ATOM 692 C CA . ALA A 1 111 ? 64.304 65.675 50.762 1.00 18.63 87 ALA A CA 1
ATOM 693 C C . ALA A 1 111 ? 65.240 66.526 51.631 1.00 18.74 87 ALA A C 1
ATOM 694 O O . ALA A 1 111 ? 66.379 66.116 51.927 1.00 18.68 87 ALA A O 1
ATOM 696 N N . LEU A 1 112 ? 64.774 67.703 52.050 1.00 18.87 88 LEU A N 1
ATOM 697 C CA . LEU A 1 112 ? 65.593 68.572 52.918 1.00 19.69 88 LEU A CA 1
ATOM 698 C C . LEU A 1 112 ? 65.942 67.855 54.215 1.00 21.42 88 LEU A C 1
ATOM 699 O O . LEU A 1 112 ? 67.084 67.922 54.708 1.00 20.81 88 LEU A O 1
ATOM 704 N N . ALA A 1 113 ? 64.961 67.126 54.737 1.00 21.74 89 ALA A N 1
ATOM 705 C CA . ALA A 1 113 ? 65.119 66.399 55.993 1.00 24.34 89 ALA A CA 1
ATOM 706 C C . ALA A 1 113 ? 66.179 65.297 55.909 1.00 24.61 89 ALA A C 1
ATOM 707 O O . ALA A 1 113 ? 66.842 65.008 56.913 1.00 26.80 89 ALA A O 1
ATOM 709 N N . ARG A 1 114 ? 66.359 64.721 54.715 1.00 24.24 90 ARG A N 1
ATOM 710 C CA . ARG A 1 114 ? 67.382 63.696 54.443 1.00 24.98 90 ARG A CA 1
ATOM 711 C C . ARG A 1 114 ? 68.724 64.353 54.192 1.00 24.00 90 ARG A C 1
ATOM 712 O O . ARG A 1 114 ? 69.716 63.672 53.975 1.00 23.39 90 ARG A O 1
ATOM 720 N N . GLY A 1 115 ? 68.757 65.676 54.125 1.00 22.49 91 GLY A N 1
ATOM 721 C CA . GLY A 1 115 ? 69.994 66.364 53.849 1.00 23.17 91 GLY A CA 1
ATOM 722 C C . GLY A 1 115 ? 70.216 66.696 52.390 1.00 21.97 91 GLY A C 1
ATOM 723 O O . GLY A 1 115 ? 71.282 67.167 52.024 1.00 22.20 91 GLY A O 1
ATOM 724 N N . GLU A 1 116 ? 69.217 66.478 51.541 1.00 20.81 92 GLU A N 1
ATOM 725 C CA . GLU A 1 116 ? 69.361 66.825 50.127 1.00 20.20 92 GLU A CA 1
ATOM 726 C C . GLU A 1 116 ? 68.986 68.260 49.894 1.00 20.45 92 GLU A C 1
ATOM 727 O O . GLU A 1 116 ? 68.026 68.766 50.482 1.00 21.82 92 GLU A O 1
ATOM 733 N N . TRP A 1 117 ? 69.734 68.914 49.014 1.00 19.79 93 TRP A N 1
ATOM 734 C CA . TRP A 1 117 ? 69.374 70.251 48.591 1.00 19.19 93 TRP A CA 1
ATOM 735 C C . TRP A 1 117 ? 68.268 70.069 47.548 1.00 18.43 93 TRP A C 1
ATOM 736 O O . TRP A 1 117 ? 68.228 69.052 46.840 1.00 17.71 93 TRP A O 1
ATOM 747 N N . VAL A 1 118 ? 67.369 71.040 47.466 1.00 16.99 94 VAL A N 1
ATOM 748 C CA . VAL A 1 118 ? 66.262 70.991 46.511 1.00 15.92 94 VAL A CA 1
ATOM 749 C C . VAL A 1 118 ? 66.377 72.207 45.602 1.00 16.26 94 VAL A C 1
ATOM 750 O O . VAL A 1 118 ? 66.623 73.321 46.069 1.00 15.87 94 VAL A O 1
ATOM 754 N N . VAL A 1 119 ? 66.220 71.981 44.299 1.00 15.29 95 VAL A N 1
ATOM 755 C CA . VAL A 1 119 ? 66.276 73.043 43.309 1.00 15.60 95 VAL A CA 1
ATOM 756 C C . VAL A 1 119 ? 64.925 73.011 42.596 1.00 15.20 95 VAL A C 1
ATOM 757 O O . VAL A 1 119 ? 64.617 72.075 41.864 1.00 16.16 95 VAL A O 1
ATOM 761 N N . GLY A 1 120 ? 64.117 74.046 42.790 1.00 14.47 96 GLY A N 1
ATOM 762 C CA . GLY A 1 120 ? 62.790 74.073 42.173 1.00 14.59 96 GLY A CA 1
ATOM 763 C C . GLY A 1 120 ? 62.645 74.934 40.934 1.00 15.69 96 GLY A C 1
ATOM 764 O O . GLY A 1 120 ? 63.112 76.085 40.899 1.00 15.83 96 GLY A O 1
ATOM 765 N N . ASP A 1 121 ? 61.969 74.383 39.930 1.00 14.72 97 ASP A N 1
ATOM 766 C CA . ASP A 1 121 ? 61.619 75.099 38.699 1.00 15.62 97 ASP A CA 1
ATOM 767 C C . ASP A 1 121 ? 60.239 75.682 39.024 1.00 14.84 97 ASP A C 1
ATOM 768 O O . ASP A 1 121 ? 59.224 74.996 38.886 1.00 14.64 97 ASP A O 1
ATOM 773 N N . ARG A 1 122 ? 60.241 76.929 39.511 1.00 13.43 98 ARG A N 1
ATOM 774 C CA . ARG A 1 122 ? 59.069 77.658 40.016 1.00 14.03 98 ARG A CA 1
ATOM 775 C C . ARG A 1 122 ? 58.637 77.207 41.413 1.00 14.47 98 ARG A C 1
ATOM 776 O O . ARG A 1 122 ? 58.824 76.054 41.819 1.00 15.33 98 ARG A O 1
ATOM 784 N N . HIS A 1 123 ? 58.059 78.136 42.141 1.00 14.31 99 HIS A N 1
ATOM 785 C CA . HIS A 1 123 ? 57.514 77.869 43.468 1.00 14.25 99 HIS A CA 1
ATOM 786 C C . HIS A 1 123 ? 56.471 78.967 43.717 1.00 15.03 99 HIS A C 1
ATOM 787 O O . HIS A 1 123 ? 55.864 79.486 42.761 1.00 15.57 99 HIS A O 1
ATOM 794 N N . ASP A 1 124 ? 56.264 79.339 44.963 1.00 14.61 100 ASP A N 1
ATOM 795 C CA . ASP A 1 124 ? 55.184 80.248 45.314 1.00 14.61 100 ASP A CA 1
ATOM 796 C C . ASP A 1 124 ? 55.211 81.627 44.664 1.00 14.84 100 ASP A C 1
ATOM 797 O O . ASP A 1 124 ? 54.170 82.230 44.485 1.00 15.81 100 ASP A O 1
ATOM 802 N N . MET A 1 125 ? 56.391 82.143 44.341 1.00 15.05 101 MET A N 1
ATOM 803 C CA . MET A 1 125 ? 56.485 83.444 43.710 1.00 14.70 101 MET A CA 1
ATOM 804 C C . MET A 1 125 ? 55.649 83.461 42.420 1.00 13.77 101 MET A C 1
ATOM 805 O O . MET A 1 125 ? 55.090 84.485 42.028 1.00 14.08 101 MET A O 1
ATOM 810 N N . SER A 1 126 ? 55.604 82.327 41.728 1.00 14.64 102 SER A N 1
ATOM 811 C CA . SER A 1 126 ? 54.779 82.213 40.525 1.00 14.32 102 SER A CA 1
ATOM 812 C C . SER A 1 126 ? 53.298 82.433 40.831 1.00 15.01 102 SER A C 1
ATOM 813 O O . SER A 1 126 ? 52.614 83.065 40.031 1.00 14.69 102 SER A O 1
ATOM 816 N N . SER A 1 127 ? 52.786 81.904 41.952 1.00 14.51 103 SER A N 1
ATOM 817 C CA . SER A 1 127 ? 51.393 82.189 42.319 1.00 14.36 103 SER A CA 1
ATOM 818 C C . SER A 1 127 ? 51.218 83.674 42.575 1.00 14.64 103 SER A C 1
ATOM 819 O O . SER A 1 127 ? 50.263 84.276 42.110 1.00 14.59 103 SER A O 1
ATOM 822 N N . GLN A 1 128 ? 52.144 84.278 43.310 1.00 14.52 104 GLN A N 1
ATOM 823 C CA . GLN A 1 128 ? 52.057 85.722 43.567 1.00 14.64 104 GLN A CA 1
ATOM 824 C C . GLN A 1 128 ? 52.015 86.495 42.263 1.00 14.89 104 GLN A C 1
ATOM 825 O O . GLN A 1 128 ? 51.202 87.400 42.111 1.00 15.58 104 GLN A O 1
ATOM 831 N N . ALA A 1 129 ? 52.881 86.151 41.314 1.00 14.58 105 ALA A N 1
ATOM 832 C CA . ALA A 1 129 ? 52.943 86.884 40.061 1.00 14.58 105 ALA A CA 1
ATOM 833 C C . ALA A 1 129 ? 51.747 86.636 39.143 1.00 14.46 105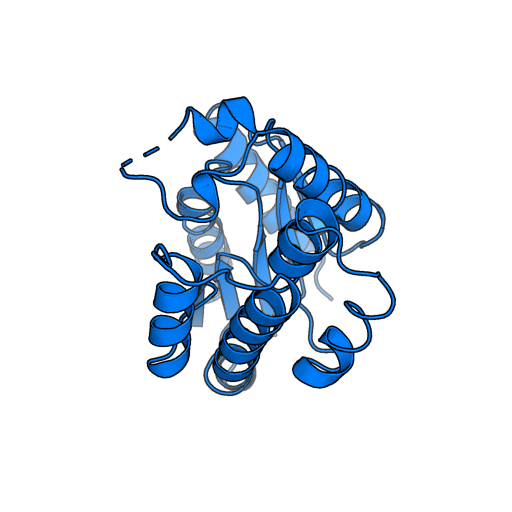 ALA A C 1
ATOM 834 O O . ALA A 1 129 ? 51.133 87.569 38.646 1.00 14.74 105 ALA A O 1
ATOM 836 N N . TYR A 1 130 ? 51.471 85.372 38.877 1.00 13.02 106 TYR A N 1
ATOM 837 C CA . TYR A 1 130 ? 50.433 85.014 37.919 1.00 12.86 106 TYR A CA 1
ATOM 838 C C . TYR A 1 130 ? 49.030 85.141 38.489 1.00 12.70 106 TYR A C 1
ATOM 839 O O . TYR A 1 130 ? 48.168 85.742 37.866 1.00 13.55 106 TYR A O 1
ATOM 848 N N . GLN A 1 131 ? 48.801 84.570 39.660 1.00 12.91 107 GLN A N 1
ATOM 849 C CA . GLN A 1 131 ? 47.471 84.643 40.262 1.00 13.89 107 GLN A CA 1
ATOM 850 C C . GLN A 1 131 ? 47.242 85.966 40.982 1.00 14.29 107 GLN A C 1
ATOM 851 O O . GLN A 1 131 ? 46.168 86.579 40.863 1.00 13.74 107 GLN A O 1
ATOM 857 N N . GLY A 1 132 ? 48.263 86.446 41.679 1.00 15.20 108 GLY A N 1
ATOM 858 C CA . GLY A 1 132 ? 48.140 87.732 42.361 1.00 15.96 108 GLY A CA 1
ATOM 859 C C . GLY A 1 132 ? 48.214 88.870 41.362 1.00 16.14 108 GLY A C 1
ATOM 860 O O . GLY A 1 132 ? 47.259 89.633 41.197 1.00 18.09 108 GLY A O 1
ATOM 861 N N . GLY A 1 133 ? 49.334 89.010 40.662 1.00 15.63 109 GLY A N 1
ATOM 862 C CA . GLY A 1 133 ? 49.469 90.120 39.703 1.00 16.31 109 GLY A CA 1
ATOM 863 C C . GLY A 1 133 ? 48.623 89.990 38.442 1.00 16.10 109 GLY A C 1
ATOM 864 O O . GLY A 1 133 ? 47.834 90.884 38.078 1.00 16.32 109 GLY A O 1
ATOM 865 N N . GLY A 1 134 ? 48.763 88.863 37.767 1.00 15.62 110 GLY A N 1
ATOM 866 C CA . GLY A 1 134 ? 48.020 88.619 36.547 1.00 15.01 110 GLY A CA 1
ATOM 867 C C . GLY A 1 134 ? 46.506 88.515 36.678 1.00 14.34 110 GLY A C 1
ATOM 868 O O . GLY A 1 134 ? 45.803 89.265 36.021 1.00 14.57 110 GLY A O 1
ATOM 869 N N . ARG A 1 135 ? 46.008 87.583 37.491 1.00 14.14 111 ARG A N 1
ATOM 870 C CA . ARG A 1 135 ? 44.580 87.415 37.689 1.00 14.14 111 ARG A CA 1
ATOM 871 C C . ARG A 1 135 ? 44.007 88.497 38.585 1.00 14.71 111 ARG A C 1
ATOM 872 O O . ARG A 1 135 ? 42.804 88.685 38.618 1.00 15.11 111 ARG A O 1
ATOM 880 N N . GLN A 1 136 ? 44.869 89.193 39.311 1.00 14.32 112 GLN A N 1
ATOM 881 C CA . GLN A 1 136 ? 44.457 90.311 40.166 1.00 15.68 112 GLN A CA 1
ATOM 882 C C . GLN A 1 136 ? 43.643 89.889 41.392 1.00 16.98 112 GLN A C 1
ATOM 883 O O . GLN A 1 136 ? 42.655 90.501 41.750 1.00 18.16 112 GLN A O 1
ATOM 889 N N . ILE A 1 137 ? 44.078 88.815 42.022 1.00 17.40 113 ILE A N 1
ATOM 890 C CA . ILE A 1 137 ? 43.410 88.312 43.231 1.00 16.76 113 ILE A CA 1
ATOM 891 C C . ILE A 1 137 ? 43.833 89.207 44.389 1.00 17.71 113 ILE A C 1
ATOM 892 O O . ILE A 1 137 ? 44.995 89.642 44.457 1.00 18.91 113 ILE A O 1
ATOM 897 N N . ALA A 1 138 ? 42.892 89.527 45.270 1.00 17.61 114 ALA A N 1
ATOM 898 C CA . ALA A 1 138 ? 43.164 90.400 46.419 1.00 19.11 114 ALA A CA 1
ATOM 899 C C . ALA A 1 138 ? 44.355 89.934 47.246 1.00 19.32 114 ALA A C 1
ATOM 900 O O . ALA A 1 138 ? 44.539 88.717 47.481 1.00 18.32 114 ALA A O 1
ATOM 902 N N . PRO A 1 139 ? 45.183 90.881 47.682 1.00 19.60 115 PRO A N 1
ATOM 903 C CA . PRO A 1 139 ? 46.330 90.525 48.497 1.00 20.02 115 PRO A CA 1
ATOM 904 C C . PRO A 1 139 ? 45.968 89.794 49.787 1.00 20.72 115 PRO A C 1
ATOM 905 O O . PRO A 1 139 ? 46.713 88.898 50.220 1.00 20.77 115 PRO A O 1
ATOM 909 N N . SER A 1 140 ? 44.843 90.146 50.394 1.00 21.17 116 SER A N 1
ATOM 910 C CA . SER A 1 140 ? 44.422 89.488 51.636 1.00 22.06 116 SER A CA 1
ATOM 911 C C . SER A 1 140 ? 44.175 88.000 51.363 1.00 21.38 116 SER A C 1
ATOM 912 O O . SER A 1 140 ? 44.541 87.135 52.167 1.00 20.62 116 SER A O 1
ATOM 915 N N . THR A 1 141 ? 43.590 87.709 50.209 1.00 20.09 117 THR A N 1
ATOM 916 C CA . THR A 1 141 ? 43.315 86.347 49.788 1.00 19.14 117 THR A CA 1
ATOM 917 C C . THR A 1 141 ? 44.588 85.556 49.524 1.00 17.74 117 THR A C 1
ATOM 918 O O . THR A 1 141 ? 44.729 84.413 49.955 1.00 17.93 117 THR A O 1
ATOM 922 N N . MET A 1 142 ? 45.531 86.179 48.823 1.00 17.66 118 MET A N 1
ATOM 923 C CA . MET A 1 142 ? 46.796 85.536 48.512 1.00 16.46 118 MET A CA 1
ATOM 924 C C . MET A 1 142 ? 47.552 85.212 49.814 1.00 17.71 118 MET A C 1
ATOM 925 O O . MET A 1 142 ? 48.071 84.108 49.980 1.00 17.46 118 MET A O 1
ATOM 930 N N A GLN A 1 143 ? 47.631 86.153 50.744 0.50 18.47 119 GLN A N 1
ATOM 931 N N B GLN A 1 143 ? 47.577 86.204 50.703 0.50 18.46 119 GLN A N 1
ATOM 932 C CA A GLN A 1 143 ? 48.386 85.855 51.966 0.50 19.65 119 GLN A CA 1
ATOM 933 C CA B GLN A 1 143 ? 48.268 86.121 51.993 0.50 19.84 119 GLN A CA 1
ATOM 934 C C A GLN A 1 143 ? 47.704 84.797 52.839 0.50 19.15 119 GLN A C 1
ATOM 935 C C B GLN A 1 143 ? 47.693 85.024 52.883 0.50 19.71 119 GLN A C 1
ATOM 936 O O A GLN A 1 143 ? 48.385 83.921 53.383 0.50 18.47 119 GLN A O 1
ATOM 937 O O B GLN A 1 143 ? 48.434 84.275 53.534 0.50 19.75 119 GLN A O 1
ATOM 948 N N A SER A 1 144 ? 46.379 84.843 52.969 0.50 19.17 120 SER A N 1
ATOM 949 N N B SER A 1 144 ? 46.371 84.919 52.900 0.50 19.90 120 SER A N 1
ATOM 950 C CA A SER A 1 144 ? 45.708 83.858 53.829 0.50 19.22 120 SER A CA 1
ATOM 951 C CA B SER A 1 144 ? 45.707 83.930 53.738 0.50 20.39 120 SER A CA 1
ATOM 952 C C A SER A 1 144 ? 45.834 82.457 53.228 0.50 19.18 120 SER A C 1
ATOM 953 C C B SER A 1 144 ? 45.940 82.512 53.210 0.50 19.77 120 SER A C 1
ATOM 954 O O A SER A 1 144 ? 45.960 81.470 53.960 0.50 19.23 120 SER A O 1
ATOM 955 O O B SER A 1 144 ? 46.275 81.588 53.963 0.50 19.81 120 SER A O 1
ATOM 960 N N . LEU A 1 145 ? 45.798 82.353 51.906 1.00 19.05 121 LEU A N 1
ATOM 961 C CA . LEU A 1 145 ? 45.949 81.056 51.288 1.00 19.83 121 LEU A CA 1
ATOM 962 C C . LEU A 1 145 ? 47.398 80.545 51.416 1.00 18.73 121 LEU A C 1
ATOM 963 O O . LEU A 1 145 ? 47.619 79.363 51.675 1.00 18.67 121 LEU A O 1
ATOM 968 N N . LYS A 1 146 ? 48.373 81.443 51.262 1.00 18.10 122 LYS A N 1
ATOM 969 C CA . LYS A 1 146 ? 49.793 81.080 51.408 1.00 17.38 122 LYS A CA 1
ATOM 970 C C . LYS A 1 146 ? 50.035 80.553 52.810 1.00 18.08 122 LYS A C 1
ATOM 971 O O . LYS A 1 146 ? 50.677 79.515 53.007 1.00 18.81 122 LYS A O 1
ATOM 977 N N . GLN A 1 147 ? 49.513 81.278 53.788 1.00 19.26 123 GLN A N 1
ATOM 978 C CA . GLN A 1 147 ? 49.651 80.877 55.189 1.00 20.52 123 GLN A CA 1
ATOM 979 C C . GLN A 1 147 ? 49.008 79.508 55.431 1.00 20.12 123 GLN A C 1
ATOM 980 O O . GLN A 1 147 ? 49.593 78.619 56.070 1.00 20.54 123 GLN A O 1
ATOM 986 N N . THR A 1 148 ? 47.812 79.328 54.895 1.00 20.80 124 THR A N 1
ATOM 987 C CA . THR A 1 148 ? 47.087 78.057 55.018 1.00 21.70 124 THR A CA 1
ATOM 988 C C . THR A 1 148 ? 47.823 76.861 54.400 1.00 21.12 124 THR A C 1
ATOM 989 O O . THR A 1 148 ? 47.911 75.766 54.997 1.00 21.43 124 THR A O 1
ATOM 993 N N . ALA A 1 149 ? 48.359 77.073 53.210 1.00 19.30 125 ALA A N 1
ATOM 994 C CA . ALA A 1 149 ? 49.033 76.019 52.477 1.00 18.75 125 ALA A CA 1
ATOM 995 C C . ALA A 1 149 ? 50.453 75.735 52.936 1.00 19.32 125 ALA A C 1
ATOM 996 O O . ALA A 1 149 ? 50.842 74.582 53.038 1.00 19.90 125 ALA A O 1
ATOM 998 N N . LEU A 1 150 ? 51.211 76.793 53.220 1.00 18.65 126 LEU A N 1
ATOM 999 C CA . LEU A 1 150 ? 52.642 76.694 53.457 1.00 19.32 126 LEU A CA 1
ATOM 1000 C C . LEU A 1 150 ? 53.138 77.089 54.817 1.00 19.88 126 LEU A C 1
ATOM 1001 O O . LEU A 1 150 ? 54.268 76.770 55.175 1.00 18.93 126 LEU A O 1
ATOM 1006 N N . GLY A 1 151 ? 52.338 77.820 55.586 1.00 21.15 127 GLY A N 1
ATOM 1007 C CA . GLY A 1 151 ? 52.839 78.303 56.860 1.00 22.43 127 GLY A CA 1
ATOM 1008 C C . GLY A 1 151 ? 54.019 79.224 56.557 1.00 22.53 127 GLY A C 1
ATOM 1009 O O . GLY A 1 151 ? 53.930 80.060 55.671 1.00 23.42 127 GLY A O 1
ATOM 1010 N N A ASP A 1 152 ? 55.135 79.065 57.254 0.70 23.41 128 ASP A N 1
ATOM 1011 N N B ASP A 1 152 ? 55.124 79.032 57.266 0.30 23.18 128 ASP A N 1
ATOM 1012 C CA A ASP A 1 152 ? 56.297 79.932 57.011 0.70 24.82 128 ASP A CA 1
ATOM 1013 C CA B ASP A 1 152 ? 56.312 79.861 57.087 0.30 23.72 128 ASP A CA 1
ATOM 1014 C C A ASP A 1 152 ? 57.361 79.295 56.103 0.70 23.93 128 ASP A C 1
ATOM 1015 C C B ASP A 1 152 ? 57.404 79.168 56.265 0.30 23.34 128 ASP A C 1
ATOM 1016 O O A ASP A 1 152 ? 58.476 79.813 55.978 0.70 24.10 128 ASP A O 1
ATOM 1017 O O B ASP A 1 152 ? 58.589 79.499 56.379 0.30 23.61 128 ASP A O 1
ATOM 1026 N N . PHE A 1 153 ? 57.003 78.186 55.463 1.00 22.42 129 PHE A N 1
ATOM 1027 C CA . PHE A 1 153 ? 57.933 77.480 54.609 1.00 21.48 129 PHE A CA 1
ATOM 1028 C C . PHE A 1 153 ? 58.292 78.357 53.410 1.00 21.19 129 PHE A C 1
ATOM 1029 O O . PHE A 1 153 ? 57.411 78.884 52.725 1.00 20.50 129 PHE A O 1
ATOM 1037 N N . LYS A 1 154 ? 59.582 78.529 53.173 1.00 21.27 130 LYS A N 1
ATOM 1038 C CA . LYS A 1 154 ? 60.030 79.305 52.028 1.00 21.10 130 LYS A CA 1
ATOM 1039 C C . LYS A 1 154 ? 61.402 78.854 51.536 1.00 20.00 130 LYS A C 1
ATOM 1040 O O . LYS A 1 154 ? 62.160 78.203 52.267 1.00 19.55 130 LYS A O 1
ATOM 1046 N N . PRO A 1 155 ? 61.729 79.223 50.301 1.00 18.40 131 PRO A N 1
ATOM 1047 C CA . PRO A 1 155 ? 63.060 78.944 49.793 1.00 18.18 131 PRO A CA 1
ATOM 1048 C C . PRO A 1 155 ? 64.103 79.766 50.519 1.00 18.70 131 PRO A C 1
ATOM 1049 O O . PRO A 1 155 ? 63.796 80.814 51.101 1.00 18.33 131 PRO A O 1
ATOM 1053 N N . ASP A 1 156 ? 65.334 79.300 50.427 1.00 19.19 132 ASP A N 1
ATOM 1054 C CA . ASP A 1 156 ? 66.476 79.942 51.026 1.00 20.50 132 ASP A CA 1
ATOM 1055 C C . ASP A 1 156 ? 67.074 80.947 50.054 1.00 20.55 132 ASP A C 1
ATOM 1056 O O . ASP A 1 156 ? 67.642 81.945 50.462 1.00 21.01 132 ASP A O 1
ATOM 1061 N N . LEU A 1 157 ? 66.959 80.668 48.768 1.00 18.81 133 LEU A N 1
ATOM 1062 C CA . LEU A 1 157 ? 67.440 81.575 47.746 1.00 19.18 133 LEU A CA 1
ATOM 1063 C C . LEU A 1 157 ? 66.550 81.418 46.536 1.00 18.67 133 LEU A C 1
ATOM 1064 O O . LEU A 1 157 ? 66.215 80.300 46.180 1.00 17.74 133 LEU A O 1
ATOM 1069 N N . THR A 1 158 ? 66.155 82.541 45.941 1.00 18.67 134 THR A N 1
ATOM 1070 C CA . THR A 1 158 ? 65.392 82.528 44.704 1.00 18.74 134 THR A CA 1
ATOM 1071 C C . THR A 1 158 ? 66.165 83.328 43.663 1.00 19.40 134 THR A C 1
ATOM 1072 O O . THR A 1 158 ? 66.599 84.471 43.915 1.00 19.69 134 THR A O 1
ATOM 1076 N N . LEU A 1 159 ? 66.363 82.722 42.500 1.00 19.30 135 LEU A N 1
ATOM 1077 C CA . LEU A 1 159 ? 67.041 83.394 41.409 1.00 20.29 135 LEU A CA 1
ATOM 1078 C C . LEU A 1 159 ? 65.932 83.763 40.446 1.00 19.60 135 LEU A C 1
ATOM 1079 O O . LEU A 1 159 ? 65.345 82.889 39.801 1.00 19.18 135 LEU A O 1
ATOM 1084 N N . TYR A 1 160 ? 65.607 85.049 40.412 1.00 19.38 136 TYR A N 1
ATOM 1085 C CA . TYR A 1 160 ? 64.550 85.553 39.553 1.00 19.11 136 TYR A CA 1
ATOM 1086 C C . TYR A 1 160 ? 65.135 86.068 38.225 1.00 19.97 136 TYR A C 1
ATOM 1087 O O . TYR A 1 160 ? 65.883 87.037 38.187 1.00 21.63 136 TYR A O 1
ATOM 1096 N N . LEU A 1 161 ? 64.813 85.359 37.154 1.00 20.18 137 LEU A N 1
ATOM 1097 C CA . LEU A 1 161 ? 65.256 85.708 35.813 1.00 21.44 137 LEU A CA 1
ATOM 1098 C C . LEU A 1 161 ? 64.270 86.704 35.228 1.00 20.75 137 LEU A C 1
ATOM 1099 O O . LEU A 1 161 ? 63.170 86.341 34.818 1.00 19.19 137 LEU A O 1
ATOM 1104 N N . ASP A 1 162 ? 64.691 87.963 35.146 1.00 22.25 138 ASP A N 1
ATOM 1105 C CA . ASP A 1 162 ? 63.810 89.037 34.696 1.00 23.20 138 ASP A CA 1
ATOM 1106 C C . ASP A 1 162 ? 63.903 89.225 33.195 1.00 24.69 138 ASP A C 1
ATOM 1107 O O . ASP A 1 162 ? 65.004 89.334 32.640 1.00 25.05 138 ASP A O 1
ATOM 1112 N N . ILE A 1 163 ? 62.756 89.262 32.529 1.00 24.20 139 ILE A N 1
ATOM 1113 C CA . ILE A 1 163 ? 62.732 89.437 31.079 1.00 25.43 139 ILE A CA 1
ATOM 1114 C C . ILE A 1 163 ? 61.459 90.175 30.669 1.00 25.99 139 ILE A C 1
ATOM 1115 O O . ILE A 1 163 ? 60.416 90.049 31.314 1.00 23.58 139 ILE A O 1
ATOM 1120 N N . ASP A 1 164 ? 61.572 90.974 29.612 1.00 26.50 140 ASP A N 1
ATOM 1121 C CA . ASP A 1 164 ? 60.423 91.611 28.997 1.00 27.33 140 ASP A CA 1
ATOM 1122 C C . ASP A 1 164 ? 59.516 90.491 28.530 1.00 26.05 140 ASP A C 1
ATOM 1123 O O . ASP A 1 164 ? 59.988 89.551 27.883 1.00 26.49 140 ASP A O 1
ATOM 1128 N N . PRO A 1 165 ? 58.209 90.573 28.824 1.00 25.71 141 PRO A N 1
ATOM 1129 C CA . PRO A 1 165 ? 57.370 89.415 28.466 1.00 25.85 141 PRO A CA 1
ATOM 1130 C C . PRO A 1 165 ? 57.365 89.037 26.992 1.00 27.00 141 PRO A C 1
ATOM 1131 O O . PRO A 1 165 ? 57.415 87.852 26.672 1.00 26.82 141 PRO A O 1
ATOM 1135 N N . LYS A 1 166 ? 57.304 90.029 26.103 1.00 29.01 142 LYS A N 1
ATOM 1136 C CA . LYS A 1 166 ? 57.239 89.749 24.675 1.00 31.09 142 LYS A CA 1
ATOM 1137 C C . LYS A 1 166 ? 58.495 89.024 24.232 1.00 32.04 142 LYS A C 1
ATOM 1138 O O . LYS A 1 166 ? 58.426 88.032 23.518 1.00 32.24 142 LYS A O 1
ATOM 1144 N N . LEU A 1 167 ? 59.645 89.515 24.663 1.00 33.06 143 LEU A N 1
ATOM 1145 C CA . LEU A 1 167 ? 60.904 88.879 24.309 1.00 35.90 143 LEU A CA 1
ATOM 1146 C C . LEU A 1 167 ? 60.920 87.417 24.775 1.00 35.97 143 LEU A C 1
ATOM 1147 O O . LEU A 1 167 ? 61.358 86.526 24.042 1.00 36.82 143 LEU A O 1
ATOM 1152 N N . GLY A 1 168 ? 60.423 87.164 25.982 1.00 35.51 144 GLY A N 1
ATOM 1153 C CA . GLY A 1 168 ? 60.384 85.816 26.511 1.00 35.96 144 GLY A CA 1
ATOM 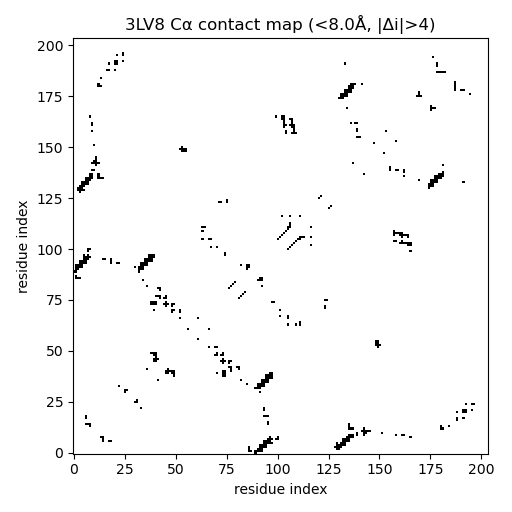1154 C C . GLY A 1 168 ? 59.396 84.944 25.755 1.00 37.43 144 GLY A C 1
ATOM 1155 O O . GLY A 1 168 ? 59.642 83.758 25.521 1.00 37.73 144 GLY A O 1
ATOM 1156 N N . LEU A 1 169 ? 58.263 85.511 25.372 1.00 39.15 145 LEU A N 1
ATOM 1157 C CA . LEU A 1 169 ? 57.282 84.735 24.632 1.00 40.56 145 LEU A CA 1
ATOM 1158 C C . LEU A 1 169 ? 57.847 84.369 23.257 1.00 43.02 145 LEU A C 1
ATOM 1159 O O . LEU A 1 169 ? 57.626 83.253 22.782 1.00 43.66 145 LEU A O 1
ATOM 1164 N N . GLU A 1 170 ? 58.597 85.287 22.645 1.00 44.97 146 GLU A N 1
ATOM 1165 C CA . GLU A 1 170 ? 59.184 85.045 21.321 1.00 47.62 146 GLU A CA 1
ATOM 1166 C C . GLU A 1 170 ? 60.070 83.811 21.360 1.00 47.59 146 GLU A C 1
ATOM 1167 O O . GLU A 1 170 ? 60.106 83.033 20.403 1.00 49.12 146 GLU A O 1
ATOM 1173 N N . ARG A 1 171 ? 60.797 83.654 22.460 1.00 46.56 147 ARG A N 1
ATOM 1174 C CA . ARG A 1 171 ? 61.628 82.478 22.673 1.00 46.76 147 ARG A CA 1
ATOM 1175 C C . ARG A 1 171 ? 60.721 81.277 22.896 1.00 46.46 147 ARG A C 1
ATOM 1176 O O . ARG A 1 171 ? 61.063 80.160 22.524 1.00 48.86 147 ARG A O 1
ATOM 1184 N N . GLU A 1 177 ? 52.116 75.581 20.037 1.00 51.63 153 GLU A N 1
ATOM 1185 C CA . GLU A 1 177 ? 50.998 75.037 20.805 1.00 50.81 153 GLU A CA 1
ATOM 1186 C C . GLU A 1 177 ? 50.989 75.612 22.210 1.00 46.53 153 GLU A C 1
ATOM 1187 O O . GLU A 1 177 ? 51.416 74.963 23.170 1.00 48.24 153 GLU A O 1
ATOM 1193 N N . LEU A 1 178 ? 50.512 76.842 22.320 1.00 42.40 154 LEU A N 1
ATOM 1194 C CA . LEU A 1 178 ? 50.454 77.534 23.604 1.00 38.14 154 LEU A CA 1
ATOM 1195 C C . LEU A 1 178 ? 49.344 76.990 24.494 1.00 34.94 154 LEU A C 1
ATOM 1196 O O . LEU A 1 178 ? 48.265 76.648 24.016 1.00 34.58 154 LEU A O 1
ATOM 1201 N N . ASP A 1 179 ? 49.615 76.918 25.788 1.00 31.89 155 ASP A N 1
ATOM 1202 C CA . ASP A 1 179 ? 48.622 76.46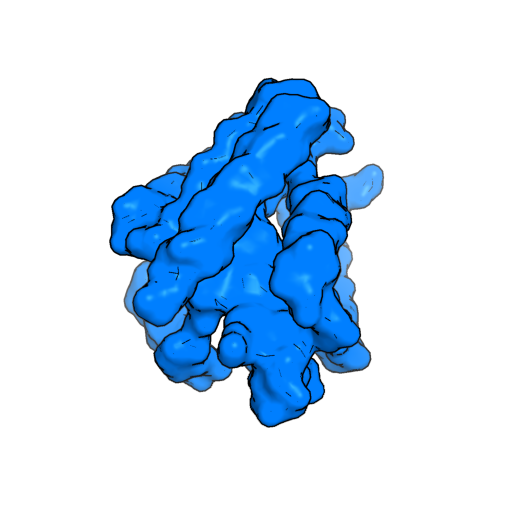1 26.757 1.00 30.60 155 ASP A CA 1
ATOM 1203 C C . ASP A 1 179 ? 47.709 77.620 27.159 1.00 27.78 15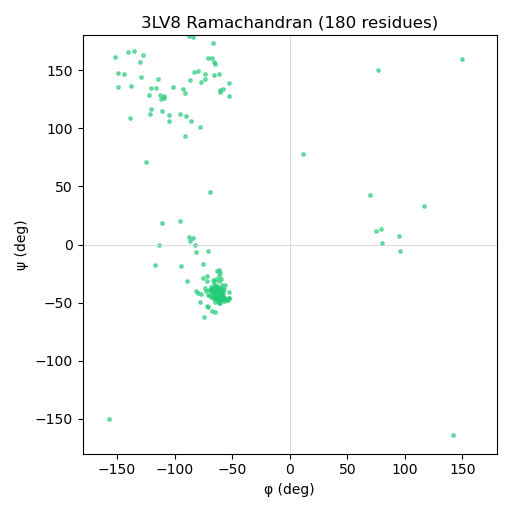5 ASP A C 1
ATOM 1204 O O . ASP A 1 179 ? 47.875 78.760 26.679 1.00 25.79 155 ASP A O 1
ATOM 1209 N N . ARG A 1 180 ? 46.738 77.318 28.018 1.00 26.46 156 ARG A N 1
ATOM 1210 C CA . ARG A 1 180 ? 45.688 78.276 28.388 1.00 25.30 156 ARG A CA 1
ATOM 1211 C C . ARG A 1 180 ? 46.223 79.578 28.978 1.00 22.85 156 ARG A C 1
ATOM 1212 O O . ARG A 1 180 ? 45.698 80.644 28.701 1.00 21.67 156 ARG A O 1
ATOM 1220 N N . ILE A 1 181 ? 47.264 79.478 29.786 1.00 20.98 157 ILE A N 1
ATOM 1221 C CA . ILE A 1 181 ? 47.868 80.645 30.426 1.00 21.03 157 ILE A CA 1
ATOM 1222 C C . ILE A 1 181 ? 48.749 81.434 29.437 1.00 20.24 157 ILE A C 1
ATOM 1223 O O . ILE A 1 181 ? 48.671 82.669 29.371 1.00 18.91 157 ILE A O 1
ATOM 1228 N N . GLU A 1 182 ? 49.537 80.716 28.640 1.00 21.82 158 GLU A N 1
ATOM 1229 C CA . GLU A 1 182 ? 50.412 81.329 27.653 1.00 22.50 158 GLU A CA 1
ATOM 1230 C C . GLU A 1 182 ? 49.605 82.134 26.645 1.00 22.38 158 GLU A C 1
ATOM 1231 O O . GLU A 1 182 ? 50.143 83.054 26.007 1.00 22.79 158 GLU A O 1
ATOM 1237 N N . LYS A 1 183 ? 48.330 81.790 26.473 1.00 21.87 159 LYS A N 1
ATOM 1238 C CA . LYS A 1 183 ? 47.485 82.514 25.517 1.00 22.24 159 LYS A CA 1
ATOM 1239 C C . LYS A 1 183 ? 46.884 83.818 26.048 1.00 20.45 159 LYS A C 1
ATOM 1240 O O . LYS A 1 183 ? 46.140 84.492 25.320 1.00 19.84 159 LYS A O 1
ATOM 1246 N N . MET A 1 184 ? 47.171 84.174 27.301 1.00 19.07 160 MET A N 1
ATOM 1247 C CA . MET A 1 184 ? 46.708 85.449 27.832 1.00 17.11 160 MET A CA 1
ATOM 1248 C C . MET A 1 184 ? 47.382 86.601 27.080 1.00 16.93 160 MET A C 1
ATOM 1249 O O . MET A 1 184 ? 48.463 86.454 26.505 1.00 16.55 160 MET A O 1
ATOM 1254 N N . ASP A 1 185 ? 46.719 87.753 27.088 1.00 16.52 161 ASP A N 1
ATOM 1255 C CA . ASP A 1 185 ? 47.253 88.941 26.446 1.00 15.72 161 ASP A CA 1
ATOM 1256 C C . ASP A 1 185 ? 48.446 89.452 27.256 1.00 15.56 161 ASP A C 1
ATOM 1257 O O . ASP A 1 185 ? 48.561 89.189 28.456 1.00 17.00 161 ASP A O 1
ATOM 1262 N N . ILE A 1 186 ? 49.283 90.253 26.621 1.00 15.69 162 ILE A N 1
ATOM 1263 C CA . ILE A 1 186 ? 50.515 90.707 27.232 1.00 16.76 162 ILE A CA 1
ATOM 1264 C C . ILE A 1 186 ? 50.323 91.522 28.495 1.00 16.38 162 ILE A C 1
ATOM 1265 O O . ILE A 1 186 ? 51.197 91.485 29.337 1.00 17.61 162 ILE A O 1
ATOM 1270 N N . SER A 1 187 ? 49.198 92.220 28.666 1.00 16.32 163 SER A N 1
ATOM 1271 C CA . SER A 1 187 ? 49.005 92.992 29.904 1.00 15.41 163 SER A CA 1
ATOM 1272 C C . SER A 1 187 ? 49.013 92.090 31.150 1.00 15.40 163 SER A C 1
ATOM 1273 O O . SER A 1 187 ? 49.445 92.507 32.203 1.00 15.92 163 SER A O 1
ATOM 1276 N N . PHE A 1 188 ? 48.552 90.853 31.019 1.00 14.81 164 PHE A N 1
ATOM 1277 C CA . PHE A 1 188 ? 48.582 89.884 32.091 1.00 15.20 164 PHE A CA 1
ATOM 1278 C C . PHE A 1 188 ? 50.025 89.636 32.512 1.00 15.48 164 PHE A C 1
ATOM 1279 O O . PHE A 1 188 ? 50.337 89.616 33.711 1.00 16.08 164 PHE A O 1
ATOM 1287 N N . PHE A 1 189 ? 50.898 89.442 31.530 1.00 15.55 165 PHE A N 1
ATOM 1288 C CA . PHE A 1 189 ? 52.320 89.180 31.815 1.00 15.46 165 PHE A CA 1
ATOM 1289 C C . PHE A 1 189 ? 53.063 90.415 32.312 1.00 15.79 165 PHE A C 1
ATOM 1290 O O . PHE A 1 189 ? 54.024 90.284 33.079 1.00 16.15 165 PHE A O 1
ATOM 1298 N N . GLU A 1 190 ? 52.649 91.601 31.851 1.00 15.88 166 GLU A N 1
ATOM 1299 C CA . GLU A 1 190 ? 53.206 92.830 32.365 1.00 16.77 166 GLU A CA 1
ATOM 1300 C C . GLU A 1 190 ? 52.830 92.974 33.832 1.00 17.01 166 GLU A C 1
ATOM 1301 O O . GLU A 1 190 ? 53.682 93.350 34.635 1.00 17.90 166 GLU A O 1
ATOM 1307 N N . ARG A 1 191 ? 51.578 92.672 34.187 1.00 15.72 167 ARG A N 1
ATOM 1308 C CA . ARG A 1 191 ? 51.170 92.714 35.595 1.00 16.78 167 ARG A CA 1
ATOM 1309 C C . ARG A 1 191 ? 51.956 91.686 36.430 1.00 16.64 167 ARG A C 1
ATOM 1310 O O . ARG A 1 191 ? 52.309 91.951 37.578 1.00 16.60 167 ARG A O 1
ATOM 1318 N N . ALA A 1 192 ? 52.193 90.514 35.846 1.00 16.59 168 ALA A N 1
ATOM 1319 C CA . ALA A 1 192 ? 52.989 89.470 36.496 1.00 14.95 168 ALA A CA 1
ATOM 1320 C C . ALA A 1 192 ? 54.421 89.940 36.712 1.00 16.06 168 ALA A C 1
ATOM 1321 O O . ALA A 1 192 ? 54.965 89.751 37.810 1.00 15.06 168 ALA A O 1
ATOM 1323 N N . ARG A 1 193 ? 55.033 90.554 35.691 1.00 15.47 169 ARG A N 1
ATOM 1324 C CA . ARG A 1 193 ? 56.381 91.072 35.827 1.00 16.53 169 ARG A CA 1
ATOM 1325 C C . ARG A 1 193 ? 56.432 92.138 36.919 1.00 16.88 169 ARG A C 1
ATOM 1326 O O . ARG A 1 193 ? 57.346 92.149 37.744 1.00 16.60 169 ARG A O 1
ATOM 1334 N N A GLU A 1 194 ? 55.450 93.037 36.918 0.50 17.07 170 GLU A N 1
ATOM 1335 N N B GLU A 1 194 ? 55.458 93.045 36.919 0.50 17.43 170 GLU A N 1
ATOM 1336 C CA A GLU A 1 194 ? 55.381 94.088 37.935 0.50 17.50 170 GLU A CA 1
ATOM 1337 C CA B GLU A 1 194 ? 55.414 94.097 37.938 0.50 18.15 170 GLU A CA 1
ATOM 1338 C C A GLU A 1 194 ? 55.418 93.472 39.342 0.50 17.35 170 GLU A C 1
ATOM 1339 C C B GLU A 1 194 ? 55.402 93.487 39.354 0.50 17.71 170 GLU A C 1
ATOM 1340 O O A GLU A 1 194 ? 56.145 93.951 40.223 0.50 16.80 170 GLU A O 1
ATOM 1341 O O B GLU A 1 194 ? 56.090 93.985 40.255 0.50 17.19 170 GLU A O 1
ATOM 1352 N N . ARG A 1 195 ? 54.643 92.411 39.544 1.00 16.20 171 ARG A N 1
ATOM 1353 C CA . ARG A 1 195 ? 54.591 91.745 40.862 1.00 16.15 171 ARG A CA 1
ATOM 1354 C C . ARG A 1 195 ? 55.909 91.052 41.180 1.00 16.27 171 ARG A C 1
ATOM 1355 O O . ARG A 1 195 ? 56.415 91.157 42.287 1.00 16.82 171 ARG A O 1
ATOM 1363 N N . TYR A 1 196 ? 56.459 90.320 40.215 1.00 16.18 172 TYR A N 1
ATOM 1364 C CA . TYR A 1 196 ? 57.757 89.698 40.407 1.00 16.35 172 TYR A CA 1
ATOM 1365 C C . TYR A 1 196 ? 58.794 90.724 40.863 1.00 17.77 172 TYR A C 1
ATOM 1366 O O . TYR A 1 196 ? 59.573 90.472 41.775 1.00 17.98 172 TYR A O 1
ATOM 1375 N N . LEU A 1 197 ? 58.825 91.880 40.204 1.00 18.47 173 LEU A N 1
ATOM 1376 C CA . LEU A 1 197 ? 59.836 92.895 40.498 1.00 19.20 173 LEU A CA 1
ATOM 1377 C C . LEU A 1 197 ? 59.646 93.500 41.892 1.00 20.35 173 LEU A C 1
ATOM 1378 O O . LEU A 1 197 ? 60.635 93.783 42.582 1.00 21.13 173 LEU A O 1
ATOM 1383 N N . GLU A 1 198 ? 58.389 93.704 42.300 1.00 20.21 174 GLU A N 1
ATOM 1384 C CA . GLU A 1 198 ? 58.083 94.214 43.648 1.00 22.14 174 GLU A CA 1
ATOM 1385 C C . GLU A 1 198 ? 58.650 93.237 44.666 1.00 21.55 174 GLU A C 1
ATOM 1386 O O . GLU A 1 198 ? 59.333 93.625 45.627 1.00 22.09 174 GLU A O 1
ATOM 1392 N N . LEU A 1 199 ? 58.373 91.958 44.453 1.00 20.93 175 LEU A N 1
ATOM 1393 C CA . LEU A 1 199 ? 58.848 90.932 45.374 1.00 21.18 175 LEU A CA 1
ATOM 1394 C C . LEU A 1 199 ? 60.383 90.817 45.399 1.00 22.01 175 LEU A C 1
ATOM 1395 O O . LEU A 1 199 ? 60.990 90.671 46.476 1.00 23.84 175 LEU A O 1
ATOM 1400 N N . ALA A 1 200 ? 61.006 90.881 44.224 1.00 22.00 176 ALA A N 1
ATOM 1401 C CA . ALA A 1 200 ? 62.459 90.795 44.126 1.00 23.45 176 ALA A CA 1
ATOM 1402 C C . ALA A 1 200 ? 63.055 91.953 44.897 1.00 25.05 176 ALA A C 1
ATOM 1403 O O . ALA A 1 200 ? 64.070 91.819 45.572 1.00 26.02 176 ALA A O 1
ATOM 1405 N N . ASN A 1 201 ? 62.410 93.098 44.824 1.00 25.75 177 ASN A N 1
ATOM 1406 C CA . ASN A 1 201 ? 62.929 94.256 45.521 1.00 28.13 177 ASN A CA 1
ATOM 1407 C C . ASN A 1 201 ? 62.701 94.231 47.029 1.00 27.90 177 ASN A C 1
ATOM 1408 O O . ASN A 1 201 ? 63.537 94.740 47.768 1.00 30.29 177 ASN A O 1
ATOM 1413 N N . SER A 1 202 ? 61.647 93.581 47.505 1.00 25.99 178 SER A N 1
ATOM 1414 C CA . SER A 1 202 ? 61.355 93.564 48.948 1.00 27.05 178 SER A CA 1
ATOM 1415 C C . SER A 1 202 ? 61.912 92.357 49.715 1.00 26.68 178 SER A C 1
ATOM 1416 O O . SER A 1 202 ? 62.047 92.391 50.927 1.00 26.34 178 SER A O 1
ATOM 1419 N N . ASP A 1 203 ? 62.251 91.296 48.998 1.00 25.11 179 ASP A N 1
ATOM 1420 C CA . ASP A 1 203 ? 62.694 90.050 49.610 1.00 25.14 179 ASP A CA 1
ATOM 1421 C C . ASP A 1 203 ? 64.203 89.907 49.441 1.00 24.71 179 ASP A C 1
ATOM 1422 O O . ASP A 1 203 ? 64.686 89.711 48.330 1.00 23.43 179 ASP A O 1
ATOM 1427 N N . ASP A 1 204 ? 64.934 89.998 50.549 1.00 25.93 180 ASP A N 1
ATOM 1428 C CA . ASP A 1 204 ? 66.399 89.908 50.540 1.00 27.30 180 ASP A CA 1
ATOM 1429 C C . ASP A 1 204 ? 66.910 88.549 50.010 1.00 26.45 180 ASP A C 1
ATOM 1430 O O . ASP A 1 204 ? 68.057 88.433 49.573 1.00 26.65 180 ASP A O 1
ATOM 1435 N N . SER A 1 205 ? 66.059 87.532 50.069 1.00 25.39 181 SER A N 1
ATOM 1436 C CA . SER A 1 205 ? 66.433 86.197 49.630 1.00 25.40 181 SER A CA 1
ATOM 1437 C C . SER A 1 205 ? 66.197 85.982 48.139 1.00 23.42 181 SER A C 1
ATOM 1438 O O . SER A 1 205 ? 66.353 84.862 47.648 1.00 23.02 181 SER A O 1
ATOM 1441 N N . VAL A 1 206 ? 65.818 87.041 47.427 1.00 22.58 182 VAL A N 1
ATOM 1442 C CA . VAL A 1 206 ? 65.622 86.967 45.981 1.00 21.89 182 VAL A CA 1
ATOM 1443 C C . VAL A 1 206 ? 66.728 87.740 45.281 1.00 23.36 182 VAL A C 1
ATOM 1444 O O . VAL A 1 206 ? 66.994 88.913 45.609 1.00 23.74 182 VAL A O 1
ATOM 1448 N N . VAL A 1 207 ? 67.389 87.085 44.337 1.00 22.80 183 VAL A N 1
ATOM 1449 C CA . VAL A 1 207 ? 68.428 87.707 43.534 1.00 24.41 183 VAL A CA 1
ATOM 1450 C C . VAL A 1 207 ? 67.938 87.838 42.099 1.00 24.89 183 VAL A C 1
ATOM 1451 O O . VAL A 1 207 ? 67.504 86.860 41.474 1.00 24.41 183 VAL A O 1
ATOM 1455 N N . MET A 1 208 ? 67.970 89.053 41.561 1.00 27.10 184 MET A N 1
ATOM 1456 C CA . MET A 1 208 ? 67.497 89.240 40.208 1.00 26.88 184 MET A CA 1
ATOM 1457 C C . MET A 1 208 ? 68.595 89.143 39.146 1.00 28.20 184 MET A C 1
ATOM 1458 O O . MET A 1 208 ? 69.675 89.736 39.281 1.00 28.84 184 MET A O 1
ATOM 1463 N N . ILE A 1 209 ? 68.301 88.392 38.090 1.00 26.27 185 ILE A N 1
ATOM 1464 C CA . ILE A 1 209 ? 69.216 88.205 36.975 1.00 27.53 185 ILE A CA 1
ATOM 1465 C C . ILE A 1 209 ? 68.599 88.792 35.713 1.00 28.80 185 ILE A C 1
ATOM 1466 O O . ILE A 1 209 ? 67.398 88.616 35.454 1.00 27.26 185 ILE A O 1
ATOM 1471 N N . ASP A 1 210 ? 69.400 89.540 34.956 1.00 31.35 186 ASP A N 1
ATOM 1472 C CA . ASP A 1 210 ? 68.957 90.126 33.690 1.00 33.04 186 ASP A CA 1
ATOM 1473 C C . ASP A 1 210 ? 68.976 89.036 32.626 1.00 32.71 186 ASP A C 1
ATOM 1474 O O . ASP A 1 210 ? 70.042 88.703 32.079 1.00 33.89 186 ASP A O 1
ATOM 1479 N N . ALA A 1 211 ? 67.805 88.492 32.323 1.00 30.78 187 ALA A N 1
ATOM 1480 C CA . ALA A 1 211 ? 67.701 87.385 31.378 1.00 30.77 187 ALA A CA 1
ATOM 1481 C C . ALA A 1 211 ? 67.657 87.785 29.914 1.00 32.68 187 ALA A C 1
ATOM 1482 O O . ALA A 1 211 ? 67.472 86.927 29.059 1.00 33.31 187 ALA A O 1
ATOM 1484 N N . ALA A 1 212 ? 67.827 89.070 29.619 1.00 35.72 188 ALA A N 1
ATOM 1485 C CA . ALA A 1 212 ? 67.746 89.557 28.241 1.00 38.84 188 ALA A CA 1
ATOM 1486 C C . ALA A 1 212 ? 69.084 89.452 27.518 1.00 41.53 188 ALA A C 1
ATOM 1487 O O . ALA A 1 212 ? 69.214 89.861 26.366 1.00 45.44 188 ALA A O 1
ATOM 1489 N N . GLN A 1 213 ? 70.069 88.887 28.198 1.00 40.57 189 GLN A N 1
ATOM 1490 C CA . GLN A 1 213 ? 71.404 88.729 27.653 1.00 42.87 189 GLN A CA 1
ATOM 1491 C C . GLN A 1 213 ? 71.520 87.421 26.874 1.00 43.08 189 GLN A C 1
ATOM 1492 O O . GLN A 1 213 ? 70.569 86.664 26.782 1.00 41.55 189 GLN A O 1
ATOM 1498 N N . SER A 1 214 ? 72.691 87.157 26.307 1.00 45.58 190 SER A N 1
ATOM 1499 C CA . SER A 1 214 ? 72.906 85.902 25.600 1.00 46.25 190 SER A CA 1
ATOM 1500 C C . SER A 1 214 ? 72.827 84.785 26.638 1.00 43.14 190 SER A C 1
ATOM 1501 O O . SER A 1 214 ? 73.044 85.041 27.823 1.00 40.67 190 SER A O 1
ATOM 1504 N N . ILE A 1 215 ? 72.520 83.558 26.216 1.00 43.44 191 ILE A N 1
ATOM 1505 C CA . ILE A 1 215 ? 72.487 82.439 27.162 1.00 41.38 191 ILE A CA 1
ATOM 1506 C C . ILE A 1 215 ? 73.801 82.388 27.920 1.00 41.01 191 ILE A C 1
ATOM 1507 O O . ILE A 1 215 ? 73.821 82.160 29.119 1.00 38.63 191 ILE A O 1
ATOM 1512 N N . GLU A 1 216 ? 74.906 82.609 27.222 1.00 44.27 192 GLU A N 1
ATOM 1513 C CA . GLU A 1 216 ? 76.219 82.544 27.866 1.00 44.86 192 GLU A CA 1
ATOM 1514 C C . GLU A 1 216 ? 76.362 83.536 29.028 1.00 42.57 192 GLU A C 1
ATOM 1515 O O . GLU A 1 216 ? 76.875 83.185 30.086 1.00 40.57 192 GLU A O 1
ATOM 1521 N N . GLN A 1 217 ? 75.926 84.777 28.816 1.00 42.75 193 GLN A N 1
ATOM 1522 C CA . GLN A 1 217 ? 76.047 85.821 29.836 1.00 42.05 193 GLN A CA 1
ATOM 1523 C C . GLN A 1 217 ? 75.070 85.593 30.969 1.00 37.85 193 GLN A C 1
ATOM 1524 O O . GLN A 1 217 ? 75.400 85.819 32.131 1.00 36.31 193 GLN A O 1
ATOM 1530 N N . VAL A 1 218 ? 73.852 85.180 30.639 1.00 36.25 194 VAL A N 1
ATOM 1531 C CA . VAL A 1 218 ? 72.883 84.872 31.695 1.00 32.51 194 VAL A CA 1
ATOM 1532 C C . VAL A 1 218 ? 73.468 83.747 32.554 1.00 31.69 194 VAL A C 1
ATOM 1533 O O . VAL A 1 218 ? 73.545 83.855 33.781 1.00 30.19 194 VAL A O 1
ATOM 1537 N N . THR A 1 219 ? 73.916 82.683 31.890 1.00 32.32 195 THR A N 1
ATOM 1538 C CA . THR A 1 219 ? 74.507 81.534 32.576 1.00 31.56 195 THR A CA 1
ATOM 1539 C C . THR A 1 219 ? 75.645 81.981 33.493 1.00 31.94 195 THR A C 1
ATOM 1540 O O . THR A 1 219 ? 75.698 81.596 34.665 1.00 29.23 195 THR A O 1
ATOM 1544 N N . ALA A 1 220 ? 76.533 82.820 32.964 1.00 33.45 196 ALA A N 1
ATOM 1545 C CA . ALA A 1 220 ? 77.645 83.336 33.750 1.00 34.63 196 ALA A CA 1
ATOM 1546 C C . ALA A 1 220 ? 77.166 84.117 34.985 1.00 32.82 196 ALA A C 1
ATOM 1547 O O . ALA A 1 220 ? 77.730 83.961 36.064 1.00 31.73 196 ALA A O 1
ATOM 1549 N N . ASP A 1 221 ? 76.134 84.952 34.833 1.00 33.47 197 ASP A N 1
ATOM 1550 C CA . ASP A 1 22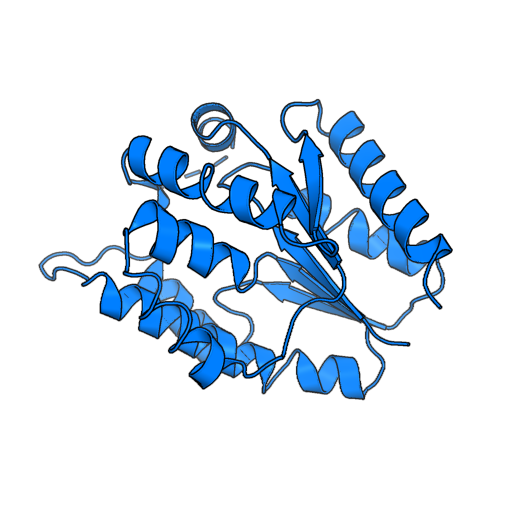1 ? 75.580 85.744 35.952 1.00 32.22 197 ASP A CA 1
ATOM 1551 C C . ASP A 1 221 ? 74.922 84.855 37.025 1.00 30.72 197 ASP A C 1
ATOM 1552 O O . ASP A 1 221 ? 74.996 85.136 38.233 1.00 30.13 197 ASP A O 1
ATOM 1557 N N . ILE A 1 222 ? 74.228 83.819 36.577 1.00 28.82 198 ILE A N 1
ATOM 1558 C CA . ILE A 1 222 ? 73.639 82.864 37.509 1.00 27.70 198 ILE A CA 1
ATOM 1559 C C . ILE A 1 222 ? 74.744 82.182 38.326 1.00 29.26 198 ILE A C 1
ATOM 1560 O O . ILE A 1 222 ? 74.699 82.151 39.555 1.00 28.53 198 ILE A O 1
ATOM 1565 N N . ARG A 1 223 ? 75.760 81.663 37.635 1.00 31.27 199 ARG A N 1
ATOM 1566 C CA . ARG A 1 223 ? 76.863 80.973 38.301 1.00 33.19 199 ARG A CA 1
ATOM 1567 C C . ARG A 1 223 ? 77.482 81.890 39.344 1.00 33.50 199 ARG A C 1
ATOM 1568 O O . ARG A 1 223 ? 77.706 81.489 40.483 1.00 33.06 199 ARG A O 1
ATOM 1576 N N . ARG A 1 224 ? 77.753 83.131 38.956 1.00 34.51 200 ARG A N 1
ATOM 1577 C CA . ARG A 1 224 ? 78.344 84.087 39.885 1.00 35.76 200 ARG A CA 1
ATOM 1578 C C . ARG A 1 224 ? 77.453 84.401 41.073 1.00 33.14 200 ARG A C 1
ATOM 1579 O O . ARG A 1 224 ? 77.926 84.420 42.200 1.00 33.09 200 ARG A O 1
ATOM 1587 N N . ALA A 1 225 ? 76.174 84.673 40.827 1.00 31.26 201 ALA A N 1
ATOM 1588 C CA . ALA A 1 225 ? 75.246 85.000 41.910 1.00 30.12 201 ALA A CA 1
ATOM 1589 C C . ALA A 1 225 ? 75.142 83.850 42.905 1.00 29.19 201 ALA A C 1
ATOM 1590 O O . ALA A 1 225 ? 75.104 84.063 44.120 1.00 28.08 201 ALA A O 1
ATOM 1592 N N . LEU A 1 226 ? 75.080 82.625 42.388 1.00 27.98 202 LEU A N 1
ATOM 1593 C CA . LEU A 1 226 ? 74.990 81.469 43.276 1.00 27.88 202 LEU A CA 1
ATOM 1594 C C . LEU A 1 226 ? 76.315 81.241 44.003 1.00 28.59 202 LEU A C 1
ATOM 1595 O O . LEU A 1 226 ? 76.329 80.988 45.206 1.00 27.29 202 LEU A O 1
ATOM 1600 N N . GLN A 1 227 ? 77.430 81.335 43.291 1.00 29.55 203 GLN A N 1
ATOM 1601 C CA . GLN A 1 227 ? 78.704 81.137 43.952 1.00 32.03 203 GLN A CA 1
ATOM 1602 C C . GLN A 1 227 ? 78.866 82.181 45.043 1.00 32.64 203 GLN A C 1
ATOM 1603 O O . GLN A 1 227 ? 79.270 81.860 46.160 1.00 32.49 203 GLN A O 1
ATOM 1609 N N . ASP A 1 228 ? 78.514 83.426 44.719 1.00 32.56 204 ASP A N 1
ATOM 1610 C CA . ASP A 1 228 ? 78.642 84.525 45.677 1.00 34.10 204 ASP A CA 1
ATOM 1611 C C . ASP A 1 228 ? 77.794 84.253 46.909 1.00 31.95 204 ASP A C 1
ATOM 1612 O O . ASP A 1 228 ? 78.217 84.504 48.029 1.00 33.00 204 ASP A O 1
ATOM 1617 N N . TRP A 1 229 ? 76.600 83.722 46.690 1.00 29.59 205 TRP A N 1
ATOM 1618 C CA . TRP A 1 229 ? 75.679 83.415 47.782 1.00 28.61 205 TRP A CA 1
ATOM 1619 C C . TRP A 1 229 ? 76.154 82.245 48.649 1.00 29.68 205 TRP A C 1
ATOM 1620 O O . TRP A 1 229 ? 76.059 82.294 49.882 1.00 30.12 205 TRP A O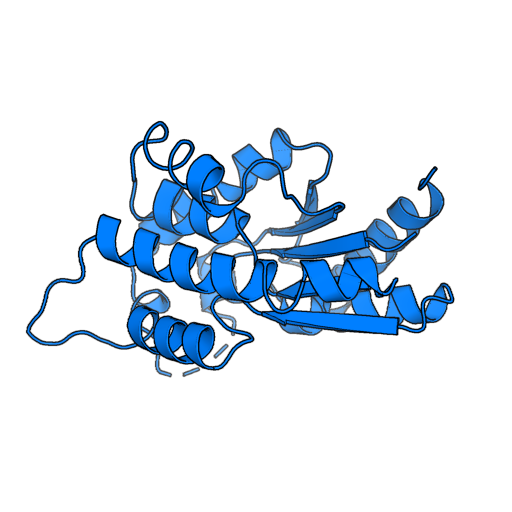 1
ATOM 1631 N N . LEU A 1 230 ? 76.634 81.182 48.003 1.00 28.22 206 LEU A N 1
ATOM 1632 C CA . LEU A 1 230 ? 77.155 80.032 48.738 1.00 30.00 206 LEU A CA 1
ATOM 1633 C C . LEU A 1 230 ? 78.320 80.440 49.630 1.00 32.86 206 LEU A C 1
ATOM 1634 O O . LEU A 1 230 ? 78.461 79.950 50.751 1.00 33.12 206 LEU A O 1
ATOM 1639 N N . SER A 1 231 ? 79.139 81.360 49.136 1.00 34.29 207 SER A N 1
ATOM 1640 C CA . SER A 1 231 ? 80.309 81.787 49.880 1.00 38.39 207 SER A CA 1
ATOM 1641 C C . SER A 1 231 ? 79.985 82.633 51.112 1.00 40.07 207 SER A C 1
ATOM 1642 O O . SER A 1 231 ? 80.873 82.942 51.883 1.00 42.47 207 SER A O 1
ATOM 1645 N N . GLN A 1 232 ? 78.716 82.981 51.298 1.00 39.67 208 GLN A N 1
ATOM 1646 C CA . GLN A 1 232 ? 78.289 83.765 52.450 1.00 42.35 208 GLN A CA 1
ATOM 1647 C C . GLN A 1 232 ? 77.373 83.028 53.446 1.00 43.20 208 GLN A C 1
ATOM 1648 O O . GLN A 1 232 ? 76.955 83.624 54.444 1.00 43.95 208 GLN A O 1
ATOM 1654 N N . VAL A 1 233 ? 77.039 81.760 53.182 1.00 42.99 209 VAL A N 1
ATOM 1655 C CA . VAL A 1 233 ? 76.176 80.994 54.106 1.00 44.29 209 VAL A CA 1
ATOM 1656 C C . VAL A 1 233 ? 76.890 80.890 55.451 1.00 48.86 209 VAL A C 1
ATOM 1657 O O . VAL A 1 233 ? 78.117 80.823 55.486 1.00 50.07 209 VAL A O 1
ATOM 1661 N N . ASN A 1 234 ? 76.121 80.890 56.539 1.00 51.61 210 ASN A N 1
ATOM 1662 C CA . ASN A 1 234 ? 76.667 80.870 57.909 1.00 56.22 210 ASN A CA 1
ATOM 1663 C C . ASN A 1 234 ? 77.290 82.214 58.277 1.00 58.17 210 ASN A C 1
ATOM 1664 O O . ASN A 1 234 ? 78.511 82.388 58.197 1.00 59.99 210 ASN A O 1
#

Foldseek 3Di:
DAFEEEEAEAAQLCLPVLLVLLVVLVVVVVQDAEAEEEFLDDDPQSVVLVCVLFADDPPDDCDLVNSLVSRLVSQLCCCVPPVVVCVVVVYHYYYHDHLLQCCLQSCQQVVDDPVVSVVSCCVRPNPDDGQAYEYRADQNVVSLVSVGTPSNPDDSVSVVSSNVRSVVCLVPPPRYHYFHSPDDPVVSSVVSSVVSVVVVVPDD

B-factor: mean 24.44, std 9.55, range [5.67, 67.34]

Organism: Vibrio cholerae serotype O1 (strain ATCC 39315 / El Tor Inaba N16961) (NCBI:txid243277)

Secondary structure (DSSP, 8-state):
---EEEEEESTTS-HHHHHHHHHHHHHHTT---EEEEESS-SSHHHHHHHHHHHS--TTS---HHHHHHHHHHHHHHHIIIIIHHHHHTT-EEEEES-HHHIIIIIIIIT---HHHHHHHHHHHHTT---SEEEEEE--HHHHHH----TTTTS-HHHHHHHHHHHHHHHHH-TTEEEEETTS-HHHHHHHHHHHHHHHHTT--

Nearest PDB structures (foldseek):
  3lv8-assembly1_A-2  TM=1.005E+00  e=1.094E-39  Vibrio cholerae O1 biovar El Tor str. N16961
  3n2i-assembly1_B  TM=9.953E-01  e=1.734E-36  Vibrio cholerae O1 biovar El Tor str. N16961
  3n2i-assembly1_A  TM=9.981E-01  e=8.737E-36  Vibrio cholerae O1 biovar El Tor str. N16961
  3uxm-assembly5_A  TM=9.493E-01  e=7.737E-20  Pseudomonas aeruginosa PAO1
  4gmd-assembly1_A  TM=9.325E-01  e=1.686E-19  Pseudomonas aeruginosa PAO1

Solvent-accessible surface area: 10249 Å² total; per-residue (Å²): 167,29,46,1,0,1,0,0,0,2,34,32,2,26,22,78,45,2,4,113,11,0,23,78,1,0,96,124,62,60,25,117,124,39,30,155,11,101,7,26,0,36,26,160,87,0,58,138,18,43,39,74,3,72,91,84,51,123,94,122,146,32,107,63,84,55,1,0,89,37,13,5,42,1,8,46,54,0,1,77,90,37,0,80,45,0,38,93,154,42,29,22,0,0,0,35,33,4,8,22,13,1,25,0,12,7,2,5,2,37,121,16,50,105,85,47,6,102,69,30,68,104,112,18,10,30,140,31,100,18,54,1,9,0,0,0,19,1,53,2,128,63,2,62,122,137,225,101,22,39,21,41,123,62,82,72,49,1,2,78,66,0,58,105,65,0,49,87,51,12,117,88,47,150,25,18,48,88,8,81,0,57,55,61,117,130,88,12,26,25,41,1,82,136,18,0,64,87,53,28,86,140,54,187

Sequence (204 aa):
NAKFIVIEGLEGAGKSTAIQQVVVETLQQNGIDHITRTREPGGTLLAEKLRALVKEEEHPGEEELQDITELLLVYAARVQLVENNVIKPALARGEWVVGDRHDMSSQAYQGGGRQIAPSTMQQSSLKQTALGDDFKPDLTLYLDIDPKLGLERELDRIEKMDISFFERAREERYLELANSDDSVVMIDAAQSIEQVTADIRRALQDWLSQVN